Protein AF-A0A1C2HTV4-F1 (afdb_monomer)

Foldseek 3Di:
DDDDDDDDDDDDDDDDDDDDDDDDDDDDDDDDDPPDDDDPVVVVVVVVVVVVVVVVVLQPAPNWADQDAQQLQLLLLVLLVVLLVCLVVVVLVSNLVSLVSSLVSLVVCVVVLQFRFDDDPPDPDDAGKGFHDKDKDKDDPPDDDPQLVVLQVVLVVCSSNNVNLVSQVSCVVSVIKMKMKTKIFRSVLLSVLSVQLNVCSVVVNSVSNNVSSVVRVVRIDMDMDISVGRDGGDPDDPPPPPPDDDD

Nearest PDB structures (foldseek):
  6uxt-assembly1_A  TM=8.682E-01  e=3.461E-11  Shigella flexneri 2a str. 2457T
  3dza-assembly1_C  TM=8.297E-01  e=4.292E-11  Klebsiella pneumoniae subsp. pneumoniae MGH 78578
  6a09-assembly1_A  TM=8.562E-01  e=5.377E-10  Salmonella enterica subsp. enterica
  5krw-assembly1_A  TM=3.104E-01  e=1.066E+00  Salmonella enterica subsp. enterica serovar Typhimurium str. LT2

Secondary structure (DSSP, 8-state):
-------------------------------------S-STTHHHHHHHHHHHHHHTT--S--SSS----HHHHHHHHHHHHHHHHHHTT-HHHHHHHHHHHHHHHHHHTTTHHHH-B--SS----S-EEEEEEEEEEE------HHHHHHHHHHHHHHHTT-HHHHHHHHHHTT-EEEEEEEEEEHHHHHHHHHHHHHHHHTT-HHHHHHHHHHHHHT-EEEEEEGGGPPPP--------------

Mean predicted aligned error: 16.11 Å

Structure (mmCIF, N/CA/C/O backbone):
data_AF-A0A1C2HTV4-F1
#
_entry.id   AF-A0A1C2HTV4-F1
#
loop_
_atom_site.group_PDB
_atom_site.id
_atom_site.type_symbol
_atom_site.label_atom_id
_atom_site.label_alt_id
_atom_site.label_comp_id
_atom_site.label_asym_id
_atom_site.label_entity_id
_atom_site.label_seq_id
_atom_site.pdbx_PDB_ins_code
_atom_site.Cartn_x
_atom_site.Cartn_y
_atom_site.Cartn_z
_atom_site.occupancy
_atom_site.B_iso_or_equiv
_atom_site.auth_seq_id
_atom_site.auth_comp_id
_atom_site.auth_asym_id
_atom_site.auth_atom_id
_atom_site.pdbx_PDB_model_num
ATOM 1 N N . MET A 1 1 ? -67.499 -11.359 26.818 1.00 35.22 1 MET A N 1
ATOM 2 C CA . MET A 1 1 ? -67.318 -11.776 25.407 1.00 35.22 1 MET A CA 1
ATOM 3 C C . MET A 1 1 ? -66.718 -10.594 24.660 1.00 35.22 1 MET A C 1
ATOM 5 O O . MET A 1 1 ? -67.289 -9.527 24.788 1.00 35.22 1 MET A O 1
ATOM 9 N N . ASN A 1 2 ? -65.597 -10.605 23.945 1.00 36.88 2 ASN A N 1
ATOM 10 C CA . ASN A 1 2 ? -64.509 -11.551 23.700 1.00 36.88 2 ASN A CA 1
ATOM 11 C C . ASN A 1 2 ? -63.255 -10.693 23.431 1.00 36.88 2 ASN A C 1
ATOM 13 O O . ASN A 1 2 ? -63.351 -9.653 22.783 1.00 36.88 2 ASN A O 1
ATOM 17 N N . LYS A 1 3 ? -62.097 -11.126 23.940 1.00 41.88 3 LYS A N 1
ATOM 18 C CA . LYS A 1 3 ? -60.775 -10.585 23.594 1.00 41.88 3 LYS A CA 1
ATOM 19 C C . LYS A 1 3 ? -60.349 -11.140 22.233 1.00 41.88 3 LYS A C 1
ATOM 21 O O . LYS A 1 3 ? -60.546 -12.329 22.004 1.00 41.88 3 LYS A O 1
ATOM 26 N N . THR A 1 4 ? -59.663 -10.340 21.417 1.00 45.41 4 THR A N 1
ATOM 27 C CA . THR A 1 4 ? -58.805 -10.885 20.351 1.00 45.41 4 THR A CA 1
ATOM 28 C C . THR A 1 4 ? -57.616 -9.969 20.086 1.00 45.41 4 THR A C 1
ATOM 30 O O . THR A 1 4 ? -57.730 -8.928 19.445 1.00 45.41 4 THR A O 1
ATOM 33 N N . THR A 1 5 ? -56.479 -10.392 20.629 1.00 38.38 5 THR A N 1
ATOM 34 C CA . THR A 1 5 ? -55.117 -9.935 20.354 1.00 38.38 5 THR A CA 1
ATOM 35 C C . THR A 1 5 ? -54.696 -10.437 18.970 1.00 38.38 5 THR A C 1
ATOM 37 O O . THR A 1 5 ? -54.936 -11.603 18.658 1.00 38.38 5 THR A O 1
ATOM 40 N N . LYS A 1 6 ? -54.054 -9.601 18.146 1.00 44.59 6 LYS A N 1
ATOM 41 C CA . LYS A 1 6 ? -53.362 -10.052 16.929 1.00 44.59 6 LYS A CA 1
ATOM 42 C C . LYS A 1 6 ? -51.855 -10.019 17.174 1.00 44.59 6 LYS A C 1
ATOM 44 O O . LYS A 1 6 ? -51.294 -8.956 17.409 1.00 44.59 6 LYS A O 1
ATOM 49 N N . PHE A 1 7 ? -51.246 -11.201 17.150 1.00 35.28 7 PHE A N 1
ATOM 50 C CA . PHE A 1 7 ? -49.806 -11.412 17.056 1.00 35.28 7 PHE A CA 1
ATOM 51 C C . PHE A 1 7 ? -49.417 -11.393 15.575 1.00 35.28 7 PHE A C 1
ATOM 53 O O . PHE A 1 7 ? -50.058 -12.079 14.778 1.00 35.28 7 PHE A O 1
ATOM 60 N N . THR A 1 8 ? -48.370 -10.650 15.219 1.00 43.12 8 THR A N 1
ATOM 61 C CA . THR A 1 8 ? -47.722 -10.764 13.907 1.00 43.12 8 THR A CA 1
ATOM 62 C C . THR A 1 8 ? -46.300 -11.258 14.128 1.00 43.12 8 THR A C 1
ATOM 64 O O . THR A 1 8 ? -45.468 -10.570 14.712 1.00 43.12 8 THR A O 1
ATOM 67 N N . THR A 1 9 ? -46.074 -12.492 13.694 1.00 37.38 9 THR A N 1
ATOM 68 C CA . THR A 1 9 ? -44.809 -13.223 13.685 1.00 37.38 9 THR A CA 1
ATOM 69 C C . THR A 1 9 ? -43.870 -12.647 12.624 1.00 37.38 9 THR A C 1
ATOM 71 O O . THR A 1 9 ? -44.252 -12.552 11.460 1.00 37.38 9 THR A O 1
ATOM 74 N N . ILE A 1 10 ? -42.638 -12.306 13.011 1.00 38.66 10 ILE A N 1
ATOM 75 C CA . ILE A 1 10 ? -41.520 -12.046 12.094 1.00 38.66 10 ILE A CA 1
ATOM 76 C C . ILE A 1 10 ? -40.772 -13.371 11.929 1.00 38.66 10 ILE A C 1
ATOM 78 O O . ILE A 1 10 ? -40.236 -13.905 12.898 1.00 38.66 10 ILE A O 1
ATOM 82 N N . ALA A 1 11 ? -40.777 -13.927 10.718 1.00 38.72 11 ALA A N 1
ATOM 83 C CA . ALA A 1 11 ? -39.973 -15.090 10.368 1.00 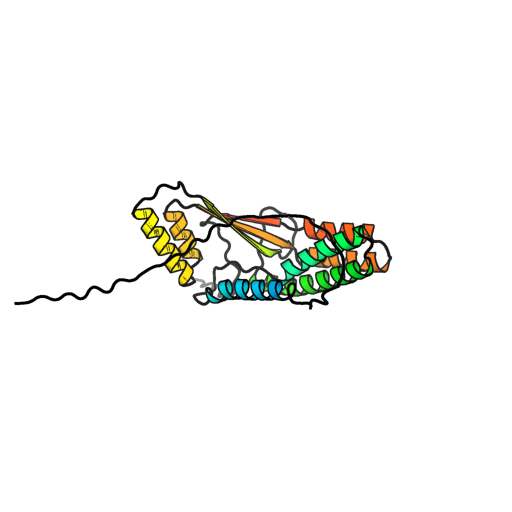38.72 11 ALA A CA 1
ATOM 84 C C . ALA A 1 11 ? -38.597 -14.617 9.879 1.00 38.72 11 ALA A C 1
ATOM 86 O O . ALA A 1 11 ? -38.489 -14.003 8.820 1.00 38.72 11 ALA A O 1
ATOM 87 N N . ALA A 1 12 ? -37.561 -14.903 10.665 1.00 33.62 12 ALA A N 1
ATOM 88 C CA . ALA A 1 12 ? -36.172 -14.858 10.234 1.00 33.62 12 ALA A CA 1
ATOM 89 C C . ALA A 1 12 ? -35.799 -16.243 9.688 1.00 33.62 12 ALA A C 1
ATOM 91 O O . ALA A 1 12 ? -35.811 -17.227 10.425 1.00 33.62 12 ALA A O 1
ATOM 92 N N . THR A 1 13 ? -35.473 -16.330 8.402 1.00 41.38 13 THR A N 1
ATOM 93 C CA . THR A 1 13 ? -34.845 -17.514 7.802 1.00 41.38 13 THR A CA 1
ATOM 94 C C . THR A 1 13 ? -33.418 -17.160 7.427 1.00 41.38 13 THR A C 1
ATOM 96 O O . THR A 1 13 ? -33.177 -16.542 6.394 1.00 41.38 13 THR A O 1
ATOM 99 N N . GLY A 1 14 ? -32.480 -17.549 8.290 1.00 33.09 14 GLY A N 1
ATOM 100 C CA . GLY A 1 14 ? -31.080 -17.717 7.924 1.00 33.09 14 GLY A CA 1
ATOM 101 C C . GLY A 1 14 ? -30.905 -19.050 7.199 1.00 33.09 14 GLY A C 1
ATOM 102 O O . GLY A 1 14 ? -31.390 -20.078 7.671 1.00 33.09 14 GLY A O 1
ATOM 103 N N . ALA A 1 15 ? -30.225 -19.033 6.056 1.00 37.81 15 ALA A N 1
ATOM 104 C CA . ALA A 1 15 ? -29.778 -20.234 5.362 1.00 37.81 15 ALA A CA 1
ATOM 105 C C . ALA A 1 15 ? -28.246 -20.237 5.334 1.00 37.81 15 ALA A C 1
ATOM 107 O O . ALA A 1 15 ? -27.613 -19.521 4.566 1.00 37.81 15 ALA A O 1
ATOM 108 N N . LEU A 1 16 ? -27.680 -21.048 6.224 1.00 31.72 16 LEU A N 1
ATOM 109 C CA . LEU A 1 16 ? -26.291 -21.480 6.244 1.00 31.72 16 LEU A CA 1
ATOM 110 C C . LEU A 1 16 ? -26.160 -22.606 5.201 1.00 31.72 16 LEU A C 1
ATOM 112 O O . LEU A 1 16 ? -26.814 -23.638 5.355 1.00 31.72 16 LEU A O 1
ATOM 116 N N . LEU A 1 17 ? -25.359 -22.438 4.145 1.00 41.50 17 LEU A N 1
ATOM 117 C CA . LEU A 1 17 ? -25.029 -23.539 3.232 1.00 41.50 17 LEU A CA 1
ATOM 118 C C . LEU A 1 17 ? -23.546 -23.884 3.344 1.00 41.50 17 LEU A C 1
ATOM 120 O O . LEU A 1 17 ? -22.668 -23.097 3.001 1.00 41.50 17 LEU A O 1
ATOM 124 N N . LEU A 1 18 ? -23.320 -25.088 3.874 1.00 36.53 18 LEU A N 1
ATOM 125 C CA . LEU A 1 18 ? -22.038 -25.760 3.993 1.00 36.53 18 LEU A CA 1
ATOM 126 C C . LEU A 1 18 ? -21.443 -26.066 2.614 1.00 36.53 18 LEU A C 1
ATOM 128 O O . LEU A 1 18 ? -22.131 -26.514 1.697 1.00 36.53 18 LEU A O 1
ATOM 132 N N . SER A 1 19 ? -20.129 -25.897 2.528 1.00 36.66 19 SER A N 1
ATOM 133 C CA . SER A 1 19 ? -19.266 -26.355 1.452 1.00 36.66 19 SER A CA 1
ATOM 134 C C . SER A 1 19 ? -19.104 -27.881 1.473 1.00 36.66 19 SER A C 1
ATOM 136 O O . SER A 1 19 ? -18.765 -28.477 2.494 1.00 36.66 19 SER A O 1
ATOM 138 N N . THR A 1 20 ? -19.261 -28.522 0.314 1.00 40.88 20 THR A N 1
ATOM 139 C CA . THR A 1 20 ? -18.692 -29.852 0.060 1.00 40.88 20 THR A CA 1
ATOM 140 C C . THR A 1 20 ? -17.822 -29.795 -1.182 1.00 40.88 20 THR A C 1
ATOM 142 O O . THR A 1 20 ? -18.302 -29.543 -2.285 1.00 40.88 20 THR A O 1
ATOM 145 N N . ALA A 1 21 ? -16.531 -30.025 -0.960 1.00 41.12 21 ALA A N 1
ATOM 146 C CA . ALA A 1 21 ? -15.507 -30.206 -1.970 1.00 41.12 21 ALA A CA 1
ATOM 147 C C . ALA A 1 21 ? -15.749 -31.481 -2.792 1.00 41.12 21 ALA A C 1
ATOM 149 O O . ALA A 1 21 ? -16.074 -32.528 -2.232 1.00 41.12 21 ALA A O 1
ATOM 150 N N . LEU A 1 22 ? -15.498 -31.413 -4.101 1.00 35.19 22 LEU A N 1
ATOM 151 C CA . LEU A 1 22 ? -15.191 -32.590 -4.908 1.00 35.19 22 LEU A CA 1
ATOM 152 C C . LEU A 1 22 ? -14.277 -32.200 -6.080 1.00 35.19 22 LEU A C 1
ATOM 154 O O . LEU A 1 22 ? -14.665 -31.430 -6.950 1.00 35.19 22 LEU A O 1
ATOM 158 N N . SER A 1 23 ? -13.083 -32.786 -6.104 1.00 32.44 23 SER A N 1
ATOM 159 C CA . SER A 1 23 ? -12.180 -32.880 -7.259 1.00 32.44 23 SER A CA 1
ATOM 160 C C . SER A 1 23 ? -11.551 -34.280 -7.238 1.00 32.44 23 SER A C 1
ATOM 162 O O . SER A 1 23 ? -11.451 -34.863 -6.157 1.00 32.44 23 SER A O 1
ATOM 164 N N . PRO A 1 24 ? -10.948 -34.775 -8.334 1.00 49.41 24 PRO A N 1
ATOM 165 C CA . PRO A 1 24 ? -11.412 -34.811 -9.722 1.00 49.41 24 PRO A CA 1
ATOM 166 C C . PRO A 1 24 ? -11.398 -36.267 -10.261 1.00 49.41 24 PRO A C 1
ATOM 168 O O . PRO A 1 24 ? -10.672 -37.119 -9.752 1.00 49.41 24 PRO A O 1
ATOM 171 N N . ALA A 1 25 ? -12.148 -36.570 -11.325 1.00 32.50 25 ALA A N 1
ATOM 172 C CA . ALA A 1 25 ? -12.005 -37.832 -12.060 1.00 32.50 25 ALA A CA 1
ATOM 173 C C . ALA A 1 25 ? -11.523 -37.554 -13.489 1.00 32.50 25 ALA A C 1
ATOM 175 O O . ALA A 1 25 ? -12.181 -36.865 -14.265 1.00 32.50 25 ALA A O 1
ATOM 176 N N . LEU A 1 26 ? -10.339 -38.085 -13.790 1.00 29.98 26 LEU A N 1
ATOM 177 C CA . LEU A 1 26 ? -9.627 -38.020 -15.059 1.00 29.98 26 LEU A CA 1
ATOM 178 C C . LEU A 1 26 ? -10.110 -39.169 -15.964 1.00 29.98 26 LEU A C 1
ATOM 180 O O . LEU A 1 26 ? -9.953 -40.333 -15.602 1.00 29.98 26 LEU A O 1
ATOM 184 N N . ALA A 1 27 ? -10.655 -38.863 -17.140 1.00 34.78 27 ALA A N 1
ATOM 185 C CA . ALA A 1 27 ? -10.793 -39.819 -18.239 1.00 34.78 27 ALA A CA 1
ATOM 186 C C . ALA A 1 27 ? -10.623 -39.079 -19.572 1.00 34.78 27 ALA A C 1
ATOM 188 O O . ALA A 1 27 ? -11.322 -38.107 -19.851 1.00 34.78 27 ALA A O 1
ATOM 189 N N . ALA A 1 28 ? -9.648 -39.526 -20.358 1.00 32.72 28 ALA A N 1
ATOM 190 C CA . ALA A 1 28 ? -9.368 -39.060 -21.707 1.00 32.72 28 ALA A CA 1
ATOM 191 C C . ALA A 1 28 ? -10.228 -39.826 -22.724 1.00 32.72 28 ALA A C 1
ATOM 193 O O . ALA A 1 28 ? -10.338 -41.039 -22.593 1.00 32.72 28 ALA A O 1
ATOM 194 N N . GLU A 1 29 ? -10.780 -39.133 -23.728 1.00 28.91 29 GLU A N 1
ATOM 195 C CA . GLU A 1 29 ? -10.804 -39.576 -25.134 1.00 28.91 29 GLU A CA 1
ATOM 196 C C . GLU A 1 29 ? -11.295 -38.430 -26.055 1.00 28.91 29 GLU A C 1
ATOM 198 O O . GLU A 1 29 ? -12.321 -37.803 -25.808 1.00 28.91 29 GLU A O 1
ATOM 203 N N . GLY A 1 30 ? -10.505 -38.173 -27.102 1.00 28.55 30 GLY A N 1
ATOM 204 C CA . GLY A 1 30 ? -10.776 -37.559 -28.413 1.00 28.55 30 GLY A CA 1
ATOM 205 C C . GLY A 1 30 ? -12.001 -36.674 -28.722 1.00 28.55 30 GLY A C 1
ATOM 206 O O . GLY A 1 30 ? -13.143 -37.110 -28.693 1.00 28.55 30 GLY A O 1
ATOM 207 N N . ALA A 1 31 ? -11.668 -35.526 -29.332 1.00 28.20 31 ALA A N 1
ATOM 208 C CA . ALA A 1 31 ? -12.390 -34.826 -30.409 1.00 28.20 31 ALA A CA 1
ATOM 209 C C . ALA A 1 31 ? -13.522 -33.842 -30.047 1.00 28.20 31 ALA A C 1
ATOM 211 O O . ALA A 1 31 ? -14.695 -34.190 -30.001 1.00 28.20 31 ALA A O 1
ATOM 212 N N . ALA A 1 32 ? -13.125 -32.567 -29.947 1.00 26.67 32 ALA A N 1
ATOM 213 C CA . ALA A 1 32 ? -13.735 -31.356 -30.528 1.00 26.67 32 ALA A CA 1
ATOM 214 C C . ALA A 1 32 ? -13.487 -30.187 -29.566 1.00 26.67 32 ALA A C 1
ATOM 216 O O . ALA A 1 32 ? -13.980 -30.198 -28.447 1.00 26.67 32 ALA A O 1
ATOM 217 N N . MET A 1 33 ? -12.709 -29.183 -29.984 1.00 28.39 33 MET A N 1
ATOM 218 C CA . MET A 1 33 ? -12.509 -27.966 -29.194 1.00 28.39 33 MET A CA 1
ATOM 219 C C . MET A 1 33 ? -13.823 -27.170 -29.119 1.00 28.39 33 MET A C 1
ATOM 221 O O . MET A 1 33 ? -14.270 -26.677 -30.161 1.00 28.39 33 MET A O 1
ATOM 225 N N . PRO A 1 34 ? -14.434 -26.966 -27.938 1.00 30.95 34 PRO A N 1
ATOM 226 C CA . PRO A 1 34 ? -15.417 -25.913 -27.788 1.00 30.95 34 PRO A CA 1
ATOM 227 C C . PRO A 1 34 ? -14.675 -24.572 -27.742 1.00 30.95 34 PRO A C 1
ATOM 229 O O . PRO A 1 34 ? -13.897 -24.294 -26.832 1.00 30.95 34 PRO A O 1
ATOM 232 N N . LYS A 1 35 ? -14.924 -23.720 -28.742 1.00 38.41 35 LYS A N 1
ATOM 233 C CA . LYS A 1 35 ? -14.709 -22.276 -28.619 1.00 38.41 35 LYS A CA 1
ATOM 234 C C . LYS A 1 35 ? -15.632 -21.785 -27.506 1.00 38.41 35 LYS A C 1
ATOM 236 O O . LYS A 1 35 ? -16.805 -21.548 -27.776 1.00 38.41 35 LYS A O 1
ATOM 241 N N . ASN A 1 36 ? -15.127 -21.664 -26.281 1.00 32.47 36 ASN A N 1
ATOM 242 C CA . ASN A 1 36 ? -15.859 -21.013 -25.204 1.00 32.47 36 ASN A CA 1
ATOM 243 C C . ASN A 1 36 ? -15.195 -19.673 -24.879 1.00 32.47 36 ASN A C 1
ATOM 245 O O . ASN A 1 36 ? -14.138 -19.592 -24.262 1.00 32.47 36 ASN A O 1
ATOM 249 N N . THR A 1 37 ? -15.814 -18.651 -25.457 1.00 29.83 37 THR A N 1
ATOM 250 C CA . THR A 1 37 ? -16.060 -17.321 -24.907 1.00 29.83 37 THR A CA 1
ATOM 251 C C . THR A 1 37 ? -15.449 -17.010 -23.541 1.00 29.83 37 THR A C 1
ATOM 253 O O . THR A 1 37 ? -15.837 -17.560 -22.515 1.00 29.83 37 THR A O 1
ATOM 256 N N . THR A 1 38 ? -14.568 -16.009 -23.561 1.00 34.06 38 THR A N 1
ATOM 257 C CA . THR A 1 38 ? -14.380 -14.976 -22.539 1.00 34.06 38 THR A CA 1
ATOM 258 C C . THR A 1 38 ? -15.689 -14.695 -21.787 1.00 34.06 38 THR A C 1
ATOM 260 O O . THR A 1 38 ? -16.533 -13.961 -22.288 1.00 34.06 38 THR A O 1
ATOM 263 N N . SER A 1 39 ? -15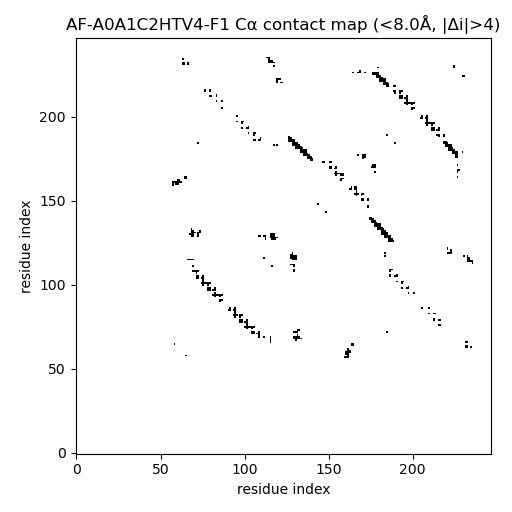.903 -15.313 -20.625 1.00 43.16 39 SER A N 1
ATOM 264 C CA . SER A 1 39 ? -17.049 -14.978 -19.760 1.00 43.16 39 SER A CA 1
ATOM 265 C C . SER A 1 39 ? -16.830 -15.257 -18.270 1.00 43.16 39 SER A C 1
ATOM 267 O O . SER A 1 39 ? -17.616 -14.773 -17.464 1.00 43.16 39 SER A O 1
ATOM 269 N N . GLU A 1 40 ? -15.777 -15.971 -17.865 1.00 33.16 40 GLU A N 1
ATOM 270 C CA . GLU A 1 40 ? -15.554 -16.283 -16.440 1.00 33.16 40 GLU A CA 1
ATOM 271 C C . GLU A 1 40 ? -14.578 -15.300 -15.770 1.00 33.16 40 GLU A C 1
ATOM 273 O O . GLU A 1 40 ? -14.780 -14.915 -14.623 1.00 33.16 40 GLU A O 1
ATOM 278 N N . ALA A 1 41 ? -13.608 -14.751 -16.512 1.00 32.44 41 ALA A N 1
ATOM 279 C CA . ALA A 1 41 ? -12.695 -13.726 -15.990 1.00 32.44 41 ALA A CA 1
ATOM 280 C C . ALA A 1 41 ? -13.347 -12.337 -15.822 1.00 32.44 41 ALA A C 1
ATOM 282 O O . ALA A 1 41 ? -12.786 -11.488 -15.143 1.00 32.44 41 ALA A O 1
ATOM 283 N N . GLN A 1 42 ? -14.523 -12.095 -16.419 1.00 35.22 42 GLN A N 1
ATOM 284 C CA . GLN A 1 42 ? -15.276 -10.837 -16.277 1.00 35.22 42 GLN A CA 1
ATOM 285 C C . GLN A 1 42 ? -16.339 -10.895 -15.169 1.00 35.22 42 GLN A C 1
ATOM 287 O O . GLN A 1 42 ? -16.701 -9.857 -14.622 1.00 35.22 42 GLN A O 1
ATOM 292 N N . GLN A 1 43 ? -16.792 -12.089 -14.772 1.00 34.69 43 GLN A N 1
ATOM 293 C CA . GLN A 1 43 ? -17.728 -12.245 -13.649 1.00 34.69 43 GLN A CA 1
ATOM 294 C C . GLN A 1 43 ? -17.041 -12.140 -12.282 1.00 34.69 43 GLN A C 1
ATOM 296 O O . GLN A 1 43 ? -17.698 -11.831 -11.293 1.00 34.69 43 GLN A O 1
ATOM 301 N N . GLN A 1 44 ? -15.719 -12.306 -12.229 1.00 33.75 44 GLN A N 1
ATOM 302 C CA . GLN A 1 44 ? -14.943 -12.138 -11.000 1.00 33.75 44 GLN A CA 1
ATOM 303 C C . GLN A 1 44 ? -14.515 -10.680 -10.740 1.00 33.75 44 GLN A C 1
ATOM 305 O O . GLN A 1 44 ? -14.093 -10.361 -9.636 1.00 33.75 44 GLN A O 1
ATOM 310 N N . ILE A 1 45 ? -14.662 -9.785 -11.725 1.00 37.62 45 ILE A N 1
ATOM 311 C CA . ILE A 1 45 ? -14.416 -8.339 -11.561 1.00 37.62 45 ILE A CA 1
ATOM 312 C C . ILE A 1 45 ? -15.699 -7.633 -11.091 1.00 37.62 45 ILE A C 1
ATOM 314 O O . ILE A 1 45 ? -15.651 -6.794 -10.202 1.00 37.62 45 ILE A O 1
ATOM 318 N N . ALA A 1 46 ? -16.862 -8.056 -11.601 1.00 31.16 46 ALA A N 1
ATOM 319 C CA . ALA A 1 46 ? -18.163 -7.499 -11.216 1.00 31.16 46 ALA A CA 1
ATOM 320 C C . ALA A 1 46 ? -18.612 -7.891 -9.792 1.00 31.16 46 ALA A C 1
ATOM 322 O O . ALA A 1 46 ? -19.314 -7.129 -9.135 1.00 31.16 46 ALA A O 1
ATOM 323 N N . ALA A 1 47 ? -18.191 -9.058 -9.288 1.00 30.83 47 ALA A N 1
ATOM 324 C CA . ALA A 1 47 ? -18.473 -9.463 -7.906 1.00 30.83 47 ALA A CA 1
ATOM 325 C C . ALA A 1 47 ? -17.656 -8.665 -6.871 1.00 30.83 47 ALA A C 1
ATOM 327 O O . ALA A 1 47 ? -18.066 -8.563 -5.717 1.00 30.83 47 ALA A O 1
ATOM 328 N N . THR A 1 48 ? -16.526 -8.084 -7.282 1.00 35.22 48 THR A N 1
ATOM 329 C CA . THR A 1 48 ? -15.714 -7.194 -6.440 1.00 35.22 48 THR A CA 1
ATOM 330 C C . THR A 1 48 ? -16.352 -5.806 -6.360 1.00 35.22 48 THR A C 1
ATOM 332 O O . THR A 1 48 ? -16.445 -5.250 -5.269 1.00 35.22 48 THR A O 1
ATOM 335 N N . ASP A 1 49 ? -16.915 -5.304 -7.466 1.00 31.66 49 ASP A N 1
ATOM 336 C CA . ASP A 1 49 ? -17.651 -4.030 -7.483 1.00 31.66 49 ASP A CA 1
ATOM 337 C C . ASP A 1 49 ? -18.894 -4.056 -6.574 1.00 31.66 49 ASP A C 1
ATOM 339 O O . ASP A 1 49 ? -19.146 -3.096 -5.848 1.00 31.66 49 ASP A O 1
ATOM 343 N N . GLU A 1 50 ? -19.651 -5.159 -6.532 1.00 31.06 50 GLU A N 1
ATOM 344 C CA . GLU A 1 50 ? -20.822 -5.248 -5.641 1.00 31.06 50 GLU A CA 1
ATOM 345 C C . GLU A 1 50 ? -20.454 -5.396 -4.158 1.00 31.06 50 GLU A C 1
ATOM 347 O O . GLU A 1 50 ? -21.194 -4.929 -3.291 1.00 31.06 50 GLU A O 1
ATOM 352 N N . GLN A 1 51 ? -19.295 -5.982 -3.845 1.00 32.03 51 GLN A N 1
ATOM 353 C CA . GLN A 1 51 ? -18.790 -6.023 -2.470 1.00 32.03 51 GLN A CA 1
ATOM 354 C C . GLN A 1 51 ? -18.324 -4.623 -2.036 1.00 32.03 51 GLN A C 1
ATOM 356 O O . GLN A 1 51 ? -18.701 -4.179 -0.954 1.00 32.03 51 GLN A O 1
ATOM 361 N N . HIS A 1 52 ? -17.625 -3.872 -2.897 1.00 36.53 52 HIS A N 1
ATOM 362 C CA . HIS A 1 52 ? -17.208 -2.490 -2.608 1.00 36.53 52 HIS A CA 1
ATOM 363 C C . HIS A 1 52 ? -18.414 -1.547 -2.408 1.00 36.53 52 HIS A C 1
ATOM 365 O O . HIS A 1 52 ? -18.429 -0.748 -1.470 1.00 36.53 52 HIS A O 1
ATOM 371 N N . GLN A 1 53 ? -19.486 -1.712 -3.194 1.00 28.95 53 GLN A N 1
ATOM 372 C CA . GLN A 1 53 ? -20.714 -0.908 -3.078 1.00 28.95 53 GLN A CA 1
ATOM 373 C C . GLN A 1 53 ? -21.438 -1.086 -1.730 1.00 28.95 53 GLN A C 1
ATOM 375 O O . GLN A 1 53 ? -22.061 -0.143 -1.233 1.00 28.95 53 GLN A O 1
ATOM 380 N N . THR A 1 54 ? -21.369 -2.273 -1.116 1.00 27.12 54 THR A N 1
ATOM 381 C CA . THR A 1 54 ? -22.070 -2.537 0.154 1.00 27.12 54 THR A CA 1
ATOM 382 C C . THR A 1 54 ? -21.405 -1.915 1.383 1.00 27.12 54 THR A C 1
ATOM 384 O O . THR A 1 54 ? -22.107 -1.617 2.351 1.00 27.12 54 THR A O 1
ATOM 387 N N . TYR A 1 55 ? -20.097 -1.640 1.345 1.00 39.59 55 TYR A N 1
ATOM 388 C CA . TYR A 1 55 ? -19.402 -0.961 2.447 1.00 39.59 55 TYR A CA 1
ATOM 389 C C . TYR A 1 55 ? -19.526 0.568 2.357 1.00 39.59 55 TYR A C 1
ATOM 391 O O . TYR A 1 55 ? -19.673 1.231 3.383 1.00 39.59 55 TYR A O 1
ATOM 399 N N . GLU A 1 56 ? -19.566 1.138 1.146 1.00 32.25 56 GLU A N 1
ATOM 400 C CA . GLU A 1 56 ? -19.749 2.586 0.953 1.00 32.25 56 GLU A CA 1
ATOM 401 C C . GLU A 1 56 ? -21.158 3.072 1.332 1.00 32.25 56 GLU A C 1
ATOM 403 O O . GLU A 1 56 ? -21.342 4.195 1.807 1.00 32.25 56 GLU A O 1
ATOM 408 N N . GLN A 1 57 ? -22.183 2.234 1.153 1.00 30.25 57 GLN A N 1
ATOM 409 C CA . GLN A 1 57 ? -23.575 2.634 1.393 1.00 30.25 57 GLN A CA 1
ATOM 410 C C . GLN A 1 57 ? -23.966 2.684 2.880 1.00 30.25 57 GLN A C 1
ATOM 412 O O . GLN A 1 57 ? -24.939 3.362 3.216 1.00 30.25 57 GLN A O 1
ATOM 417 N N . ALA A 1 58 ? -23.193 2.059 3.776 1.00 33.03 58 ALA A N 1
ATOM 418 C CA . ALA A 1 58 ? -23.373 2.176 5.227 1.00 33.03 58 ALA A CA 1
ATOM 419 C C . ALA A 1 58 ? -22.785 3.482 5.814 1.00 33.03 58 ALA A C 1
ATOM 421 O O . ALA A 1 58 ? -23.087 3.838 6.950 1.00 33.03 58 ALA A O 1
ATOM 422 N N . ALA A 1 59 ? -21.999 4.238 5.039 1.00 39.09 59 ALA A N 1
ATOM 423 C CA . ALA A 1 59 ? -21.288 5.442 5.483 1.00 39.09 59 ALA A CA 1
ATOM 424 C C . ALA A 1 59 ? -22.071 6.762 5.280 1.00 39.09 59 ALA A C 1
ATOM 426 O O . ALA A 1 59 ? -21.478 7.829 5.125 1.00 39.09 59 ALA A O 1
ATOM 427 N N . LYS A 1 60 ? -23.413 6.719 5.250 1.00 35.91 60 LYS A N 1
ATOM 428 C CA . LYS A 1 60 ? -24.286 7.908 5.095 1.00 35.91 60 LYS A CA 1
ATOM 429 C C . LYS A 1 60 ? -24.899 8.421 6.411 1.00 35.91 60 LYS A C 1
ATOM 431 O O . LYS A 1 60 ? -25.971 9.022 6.397 1.00 35.91 60 LYS A O 1
ATOM 436 N N . GLY A 1 61 ? -24.209 8.219 7.530 1.00 31.72 61 GLY A N 1
ATOM 437 C CA . GLY A 1 61 ? -24.423 8.916 8.805 1.00 31.72 61 GLY A CA 1
ATOM 438 C C . GLY A 1 61 ? -23.071 9.429 9.304 1.00 31.72 61 GLY A C 1
ATOM 439 O O . GLY A 1 61 ? -22.097 8.707 9.131 1.00 31.72 61 GLY A O 1
ATOM 440 N N . ASP A 1 62 ? -23.011 10.677 9.796 1.00 39.09 62 ASP A N 1
ATOM 441 C CA . ASP A 1 62 ? -21.809 11.440 10.214 1.00 39.09 62 ASP A CA 1
ATOM 442 C C . ASP A 1 62 ? -20.452 10.754 9.946 1.00 39.09 62 ASP A C 1
ATOM 444 O O . ASP A 1 62 ? -19.924 9.975 10.740 1.00 39.09 62 ASP A O 1
ATOM 448 N N . ALA A 1 63 ? -19.898 11.072 8.776 1.00 40.31 63 ALA A N 1
ATOM 449 C CA . ALA A 1 63 ? -18.752 10.441 8.129 1.00 40.31 63 ALA A CA 1
ATOM 450 C C . ALA A 1 63 ? -17.375 10.804 8.732 1.00 40.31 63 ALA A C 1
ATOM 452 O O . ALA A 1 63 ? -16.408 10.944 7.985 1.00 40.31 63 ALA A O 1
ATOM 453 N N . ASP A 1 64 ? -17.271 10.944 10.055 1.00 46.22 64 ASP A N 1
ATOM 454 C CA . ASP A 1 64 ? -16.075 11.505 10.713 1.00 46.22 64 ASP A CA 1
ATOM 455 C C . ASP A 1 64 ? -15.193 10.488 11.465 1.00 46.22 64 ASP A C 1
ATOM 457 O O . ASP A 1 64 ? -14.228 10.875 12.119 1.00 46.22 64 ASP A O 1
ATOM 461 N N . ALA A 1 65 ? -15.454 9.176 11.372 1.00 46.78 65 ALA A N 1
ATOM 462 C CA . ALA A 1 65 ? -14.616 8.191 12.079 1.00 46.78 65 ALA A CA 1
ATOM 463 C C . ALA A 1 65 ? -14.459 6.810 11.418 1.00 46.78 65 ALA A C 1
ATOM 465 O O . ALA A 1 65 ? -13.909 5.902 12.043 1.00 46.78 65 ALA A O 1
ATOM 466 N N . VAL A 1 66 ? -14.919 6.610 10.176 1.00 56.12 66 VAL A N 1
ATOM 467 C CA . VAL A 1 66 ? -14.531 5.404 9.425 1.00 56.12 66 VAL A CA 1
ATOM 468 C C . VAL A 1 66 ? -13.188 5.692 8.779 1.00 56.12 66 VAL A C 1
ATOM 470 O O . VAL A 1 66 ? -13.075 6.572 7.928 1.00 56.12 66 VAL A O 1
ATOM 473 N N . MET A 1 67 ? -12.164 4.972 9.227 1.00 69.19 67 MET A N 1
ATOM 474 C CA . MET A 1 67 ? -10.826 5.062 8.669 1.00 69.19 67 MET A CA 1
ATOM 475 C C . MET A 1 67 ? -10.898 4.691 7.180 1.00 69.19 67 MET A C 1
ATOM 477 O O . MET A 1 67 ? -11.217 3.558 6.835 1.00 69.19 67 MET A O 1
ATOM 481 N N . LYS A 1 68 ? -10.715 5.674 6.299 1.00 81.62 68 LYS A N 1
ATOM 482 C CA . LYS A 1 68 ? -10.648 5.476 4.851 1.00 81.62 68 LYS A CA 1
ATOM 483 C C . LYS A 1 68 ? -9.311 4.848 4.476 1.00 81.62 68 LYS A C 1
ATOM 485 O O . LYS A 1 68 ? -8.317 5.064 5.167 1.00 81.62 68 LYS A O 1
ATOM 490 N N . VAL A 1 69 ? -9.310 4.109 3.374 1.00 90.00 69 VAL A N 1
ATOM 491 C CA . VAL A 1 69 ? -8.108 3.607 2.703 1.00 90.00 69 VAL A CA 1
ATOM 492 C C . VAL A 1 69 ? -8.016 4.214 1.311 1.00 90.00 69 VAL A C 1
ATOM 494 O O . VAL A 1 69 ? -9.036 4.570 0.725 1.00 90.00 69 VAL A O 1
ATOM 497 N N . SER A 1 70 ? -6.796 4.337 0.801 1.00 94.88 70 SER A N 1
ATOM 498 C CA . SER A 1 70 ? -6.524 4.736 -0.576 1.00 94.88 70 SER A CA 1
ATOM 499 C C . SER A 1 70 ? -6.497 3.509 -1.481 1.00 94.88 70 SER A C 1
ATOM 501 O O . SER A 1 70 ? -5.596 2.664 -1.386 1.00 94.88 70 SER A O 1
ATOM 503 N N . ASP A 1 71 ? -7.471 3.436 -2.386 1.00 94.88 71 ASP A N 1
ATOM 504 C CA . ASP A 1 71 ? -7.526 2.411 -3.427 1.00 94.88 71 ASP A CA 1
ATOM 505 C C . ASP A 1 71 ? -6.354 2.579 -4.404 1.00 94.88 71 ASP A C 1
ATOM 507 O O . ASP A 1 71 ? -5.749 1.603 -4.847 1.00 94.88 71 ASP A O 1
ATOM 511 N N . GLU A 1 72 ? -5.966 3.819 -4.694 1.00 96.69 72 GLU A N 1
ATOM 512 C CA . GLU A 1 72 ? -4.833 4.172 -5.541 1.00 96.69 72 GLU A CA 1
ATOM 513 C C . GLU A 1 72 ? -3.511 3.641 -4.964 1.00 96.69 72 GLU A C 1
ATOM 515 O O . GLU A 1 72 ? -2.707 3.032 -5.683 1.00 96.69 72 GLU A O 1
ATOM 520 N N . ALA A 1 73 ? -3.286 3.800 -3.656 1.00 97.00 73 ALA A N 1
ATOM 521 C CA . ALA A 1 73 ? -2.112 3.251 -2.983 1.00 97.00 73 ALA A CA 1
ATOM 522 C C . ALA A 1 73 ? -2.105 1.713 -3.027 1.00 97.00 73 ALA A C 1
ATOM 524 O O . ALA A 1 73 ? -1.069 1.104 -3.328 1.00 97.00 73 ALA A O 1
ATOM 525 N N . ALA A 1 74 ? -3.260 1.079 -2.796 1.00 97.69 74 ALA A N 1
ATOM 526 C CA . ALA A 1 74 ? -3.401 -0.373 -2.868 1.00 97.69 74 ALA A CA 1
ATOM 527 C C . ALA A 1 74 ? -3.108 -0.892 -4.286 1.00 97.69 74 ALA A C 1
ATOM 529 O O . ALA A 1 74 ? -2.271 -1.785 -4.469 1.00 97.69 74 ALA A O 1
ATOM 530 N N . LEU A 1 75 ? -3.726 -0.293 -5.309 1.00 97.94 75 LEU A N 1
ATOM 531 C CA . LEU A 1 75 ? -3.511 -0.623 -6.720 1.00 97.94 75 LEU A CA 1
ATOM 532 C C . LEU A 1 75 ? -2.051 -0.431 -7.135 1.00 97.94 75 LEU A C 1
ATOM 534 O O . LEU A 1 75 ? -1.504 -1.269 -7.859 1.00 97.94 75 LEU A O 1
ATOM 538 N N . SER A 1 76 ? -1.395 0.627 -6.650 1.00 98.38 76 SER A N 1
ATOM 539 C CA . SER A 1 76 ? 0.032 0.836 -6.887 1.00 98.38 76 SER A CA 1
ATOM 540 C C . SER A 1 76 ? 0.871 -0.319 -6.337 1.00 98.38 76 SER A C 1
ATOM 542 O O . SER A 1 76 ? 1.669 -0.902 -7.072 1.00 98.38 76 SER A O 1
ATOM 544 N N . LEU A 1 77 ? 0.646 -0.732 -5.086 1.00 98.44 77 LEU A N 1
ATOM 545 C CA . LEU A 1 77 ? 1.375 -1.847 -4.475 1.00 98.44 77 LEU A CA 1
ATOM 546 C C . LEU A 1 77 ? 1.092 -3.198 -5.146 1.00 98.44 77 LEU A C 1
ATOM 548 O O . LEU A 1 77 ? 1.995 -4.033 -5.257 1.00 98.44 77 LEU A O 1
ATOM 552 N N . HIS A 1 78 ? -0.128 -3.421 -5.636 1.00 98.12 78 HIS A N 1
ATOM 553 C CA . HIS A 1 78 ? -0.435 -4.584 -6.470 1.00 98.12 78 HIS A CA 1
ATOM 554 C C . HIS A 1 78 ? 0.368 -4.570 -7.777 1.00 98.12 78 HIS A C 1
ATOM 556 O O . HIS A 1 78 ? 0.953 -5.591 -8.150 1.00 98.12 78 HIS A O 1
ATOM 562 N N . ALA A 1 79 ? 0.452 -3.418 -8.445 1.00 98.56 79 ALA A N 1
ATOM 563 C CA . ALA A 1 79 ? 1.242 -3.254 -9.660 1.00 98.56 79 ALA A CA 1
ATOM 564 C C . ALA A 1 79 ? 2.755 -3.396 -9.405 1.00 98.56 79 ALA A C 1
ATOM 566 O O . ALA A 1 79 ? 3.442 -4.005 -10.223 1.00 98.56 79 ALA A O 1
ATOM 567 N N . VAL A 1 80 ? 3.271 -2.929 -8.260 1.00 98.75 80 VAL A N 1
ATOM 568 C CA . VAL A 1 80 ? 4.664 -3.153 -7.825 1.00 98.75 80 VAL A CA 1
ATOM 569 C C . VAL A 1 80 ? 4.968 -4.645 -7.719 1.00 98.75 80 VAL A C 1
ATOM 571 O O . VAL A 1 80 ? 5.903 -5.128 -8.360 1.00 98.75 80 VAL A O 1
ATOM 574 N N . ARG A 1 81 ? 4.150 -5.395 -6.970 1.00 98.50 81 ARG A N 1
ATOM 575 C CA . ARG A 1 81 ? 4.323 -6.847 -6.805 1.00 98.50 81 ARG A CA 1
ATOM 576 C C . ARG A 1 81 ? 4.261 -7.575 -8.149 1.00 98.50 81 ARG A C 1
ATOM 578 O O . ARG A 1 81 ? 5.110 -8.420 -8.434 1.00 98.50 81 ARG A O 1
ATOM 585 N N . ALA A 1 82 ? 3.298 -7.213 -8.998 1.00 98.44 82 ALA A N 1
ATOM 586 C CA . ALA A 1 82 ? 3.160 -7.780 -10.337 1.00 98.44 82 ALA A CA 1
ATOM 587 C C . ALA A 1 82 ? 4.377 -7.471 -11.228 1.00 98.44 82 ALA A C 1
ATOM 589 O O . ALA A 1 82 ? 4.884 -8.367 -11.902 1.00 98.44 82 ALA A O 1
ATOM 590 N N . ALA A 1 83 ? 4.899 -6.242 -11.184 1.00 98.56 83 ALA A N 1
ATOM 591 C CA . ALA A 1 83 ? 6.087 -5.851 -11.936 1.00 98.56 83 ALA A CA 1
ATOM 592 C C . ALA A 1 83 ? 7.314 -6.670 -11.529 1.00 98.56 83 ALA A C 1
ATOM 594 O O . ALA A 1 83 ? 8.055 -7.130 -12.394 1.00 98.56 83 ALA A O 1
ATOM 595 N N . ARG A 1 84 ? 7.521 -6.892 -10.226 1.00 98.31 84 ARG A N 1
ATOM 596 C CA . ARG A 1 84 ? 8.641 -7.705 -9.731 1.00 98.31 84 ARG A CA 1
ATOM 597 C C . ARG A 1 84 ? 8.558 -9.143 -10.233 1.00 98.31 84 ARG A C 1
ATOM 599 O O . ARG A 1 84 ? 9.561 -9.670 -10.705 1.00 98.31 84 ARG A O 1
ATOM 606 N N . LEU A 1 85 ? 7.370 -9.750 -10.199 1.00 98.38 85 LEU A N 1
ATOM 607 C CA . LEU A 1 85 ? 7.140 -11.081 -10.775 1.00 98.38 85 LEU A CA 1
ATOM 608 C C . LEU A 1 85 ? 7.429 -11.098 -12.282 1.00 98.38 85 LEU A C 1
ATOM 610 O O . LEU A 1 85 ? 8.196 -11.935 -12.747 1.00 98.38 85 LEU A O 1
ATOM 614 N N . ALA A 1 86 ? 6.911 -10.122 -13.030 1.00 98.19 86 ALA A N 1
ATOM 615 C CA . ALA A 1 86 ? 7.153 -10.004 -14.465 1.00 98.19 86 ALA A CA 1
ATOM 616 C C . ALA A 1 86 ? 8.648 -9.838 -14.805 1.00 98.19 86 ALA A C 1
ATOM 618 O O . ALA A 1 86 ? 9.111 -10.413 -15.788 1.00 98.19 86 ALA A O 1
ATOM 619 N N . ILE A 1 87 ? 9.419 -9.106 -13.989 1.00 97.62 87 ILE A N 1
ATOM 620 C CA . ILE A 1 87 ? 10.881 -9.004 -14.136 1.00 97.62 87 ILE A CA 1
ATOM 621 C C . ILE A 1 87 ? 11.533 -10.382 -13.997 1.00 97.62 87 ILE A C 1
ATOM 623 O O . ILE A 1 87 ? 12.347 -10.754 -14.843 1.00 97.62 87 ILE A O 1
ATOM 627 N N . PHE A 1 88 ? 11.177 -11.143 -12.958 1.00 96.75 88 PHE A N 1
ATOM 628 C CA . PHE A 1 88 ? 11.734 -12.481 -12.738 1.00 96.75 88 PHE A CA 1
ATOM 629 C C . PHE A 1 88 ? 11.362 -13.469 -13.847 1.00 96.75 88 PHE A C 1
ATOM 631 O O . PHE A 1 88 ? 12.200 -14.278 -14.241 1.00 96.75 88 PHE A O 1
ATOM 638 N N . ASP A 1 89 ? 10.158 -13.352 -14.399 1.00 97.50 89 ASP A N 1
ATOM 639 C CA . ASP A 1 89 ? 9.687 -14.179 -15.513 1.00 97.50 89 ASP A CA 1
ATOM 640 C C . ASP A 1 89 ? 10.249 -13.739 -16.881 1.00 97.50 89 ASP A C 1
ATOM 642 O O . ASP A 1 89 ? 9.927 -14.333 -17.911 1.00 97.50 89 ASP A O 1
ATOM 646 N N . GLY A 1 90 ? 11.069 -12.681 -16.928 1.00 96.56 90 GLY A N 1
ATOM 647 C CA . GLY A 1 90 ? 11.626 -12.132 -18.169 1.00 96.56 90 GLY A CA 1
ATOM 648 C C . GLY A 1 90 ? 10.613 -11.372 -19.036 1.00 96.56 90 GLY A C 1
ATOM 649 O O . GLY A 1 90 ? 10.897 -11.060 -20.193 1.00 96.56 90 GLY A O 1
ATOM 650 N N . GLN A 1 91 ? 9.439 -11.042 -18.497 1.00 97.75 91 GLN A N 1
ATOM 651 C CA . GLN A 1 91 ? 8.372 -10.298 -19.170 1.00 97.75 91 GLN A CA 1
ATOM 652 C C . GLN A 1 91 ? 8.610 -8.781 -19.068 1.00 97.75 91 GLN A C 1
ATOM 654 O O . GLN A 1 91 ? 7.845 -8.042 -18.447 1.00 97.75 91 GLN A O 1
ATOM 659 N N . THR A 1 92 ? 9.688 -8.303 -19.687 1.00 94.88 92 THR A N 1
ATOM 660 C CA . THR A 1 92 ? 10.185 -6.921 -19.548 1.00 94.88 92 THR A CA 1
ATOM 661 C C . THR A 1 92 ? 9.200 -5.840 -20.011 1.00 94.88 92 THR A C 1
ATOM 663 O O . THR A 1 92 ? 9.054 -4.817 -19.342 1.00 94.88 92 THR A O 1
ATOM 666 N N . ASP A 1 93 ? 8.466 -6.067 -21.106 1.00 96.25 93 ASP A N 1
ATOM 667 C CA . ASP A 1 93 ? 7.425 -5.138 -21.586 1.00 96.25 93 ASP A CA 1
ATOM 668 C C . ASP A 1 93 ? 6.257 -5.020 -20.591 1.00 96.25 93 ASP A C 1
ATOM 670 O O . ASP A 1 93 ? 5.803 -3.917 -20.273 1.00 96.25 93 ASP A O 1
ATOM 674 N N . ALA A 1 94 ? 5.804 -6.152 -20.040 1.00 97.56 94 ALA A N 1
ATOM 675 C CA . ALA A 1 94 ? 4.754 -6.172 -19.024 1.00 97.56 94 ALA A CA 1
ATOM 676 C C . ALA A 1 94 ? 5.222 -5.484 -17.733 1.00 97.56 94 ALA A C 1
ATOM 678 O O . ALA A 1 94 ? 4.507 -4.635 -17.200 1.00 97.56 94 ALA A O 1
ATOM 679 N N . ALA A 1 95 ? 6.446 -5.775 -17.285 1.00 98.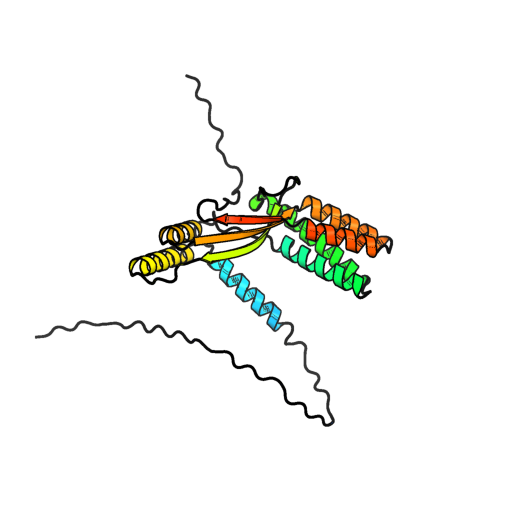19 95 ALA A N 1
ATOM 680 C CA . ALA A 1 95 ? 7.050 -5.137 -16.122 1.00 98.19 95 ALA A CA 1
ATOM 681 C C . ALA A 1 95 ? 7.118 -3.610 -16.274 1.00 98.19 95 ALA A C 1
ATOM 683 O O . ALA A 1 95 ? 6.683 -2.884 -15.382 1.00 98.19 95 ALA A O 1
ATOM 684 N N . GLY A 1 96 ? 7.590 -3.102 -17.418 1.00 97.69 96 GLY A N 1
ATOM 685 C CA . GLY A 1 96 ? 7.663 -1.660 -17.676 1.00 97.69 96 GLY A CA 1
ATOM 686 C C . GLY A 1 96 ? 6.297 -0.962 -17.611 1.00 97.69 96 GLY A C 1
ATOM 687 O O . GLY A 1 96 ? 6.173 0.123 -17.030 1.00 97.69 96 GLY A O 1
ATOM 688 N N . LYS A 1 97 ? 5.249 -1.603 -18.143 1.00 98.19 97 LYS A N 1
ATOM 689 C CA . LYS A 1 97 ? 3.864 -1.108 -18.055 1.00 98.19 97 LYS A CA 1
ATOM 690 C C . LYS A 1 97 ? 3.354 -1.095 -16.616 1.00 98.19 97 LYS A C 1
ATOM 692 O O . LYS A 1 97 ? 2.775 -0.098 -16.195 1.00 98.19 97 LYS A O 1
ATOM 697 N N . MET A 1 98 ? 3.604 -2.161 -15.857 1.00 98.56 98 MET A N 1
ATOM 698 C CA . MET A 1 98 ? 3.196 -2.264 -14.453 1.00 98.56 98 MET A CA 1
ATOM 699 C C . MET A 1 98 ? 3.908 -1.233 -13.569 1.00 98.56 98 MET A C 1
ATOM 701 O O . MET A 1 98 ? 3.260 -0.610 -12.738 1.00 98.56 98 MET A O 1
ATOM 705 N N . ILE A 1 99 ? 5.201 -0.970 -13.792 1.00 98.56 99 ILE A N 1
ATOM 706 C CA . ILE A 1 99 ? 5.949 0.083 -13.078 1.00 98.56 99 ILE A CA 1
ATOM 707 C C . ILE A 1 99 ? 5.365 1.464 -13.379 1.00 98.56 99 ILE A C 1
ATOM 709 O O . ILE A 1 99 ? 5.189 2.280 -12.477 1.00 98.56 99 ILE A O 1
ATOM 713 N N . THR A 1 100 ? 5.031 1.724 -14.644 1.00 98.19 100 THR A N 1
ATOM 714 C CA . THR A 1 100 ? 4.406 2.992 -15.045 1.00 98.19 100 THR A CA 1
ATOM 715 C C . THR A 1 100 ? 3.035 3.156 -14.391 1.00 98.19 100 THR A C 1
ATOM 717 O O . THR A 1 100 ? 2.746 4.215 -13.841 1.00 98.19 100 THR A O 1
ATOM 720 N N . ALA A 1 101 ? 2.217 2.099 -14.392 1.00 98.19 101 ALA A N 1
ATOM 721 C CA . ALA A 1 101 ? 0.922 2.093 -13.721 1.00 98.19 101 ALA A CA 1
ATOM 722 C C . ALA A 1 101 ? 1.070 2.327 -12.211 1.00 98.19 101 ALA A C 1
ATOM 724 O O . ALA A 1 101 ? 0.382 3.185 -11.666 1.00 98.19 101 ALA A O 1
ATOM 725 N N . ALA A 1 102 ? 2.006 1.638 -11.552 1.00 98.56 102 ALA A N 1
ATOM 726 C CA . ALA A 1 102 ? 2.291 1.827 -10.133 1.00 98.56 102 ALA A CA 1
ATOM 727 C C . ALA A 1 102 ? 2.656 3.282 -9.813 1.00 98.56 102 ALA A C 1
ATOM 729 O O . ALA A 1 102 ? 2.122 3.852 -8.862 1.00 98.56 102 ALA A O 1
ATOM 730 N N . LEU A 1 103 ? 3.516 3.904 -10.627 1.00 98.44 103 LEU A N 1
ATOM 731 C CA . LEU A 1 103 ? 3.894 5.308 -10.465 1.00 98.44 103 LEU A CA 1
ATOM 732 C C . LEU A 1 103 ? 2.689 6.243 -10.600 1.00 98.44 103 LEU A C 1
ATOM 734 O O . LEU A 1 103 ? 2.497 7.101 -9.745 1.00 98.44 103 LEU A O 1
ATOM 738 N N . THR A 1 104 ? 1.867 6.066 -11.636 1.00 98.19 104 THR A N 1
ATOM 739 C CA . THR A 1 104 ? 0.661 6.884 -11.833 1.00 98.19 104 THR A CA 1
ATOM 740 C C . THR A 1 104 ? -0.311 6.751 -10.663 1.00 98.19 104 THR A C 1
ATOM 742 O O . THR A 1 104 ? -0.804 7.762 -10.173 1.00 98.19 104 THR A O 1
ATOM 745 N N . GLN A 1 105 ? -0.549 5.528 -10.184 1.00 98.12 105 GLN A N 1
ATOM 746 C CA . GLN A 1 105 ? -1.449 5.292 -9.056 1.00 98.12 105 GLN A CA 1
ATOM 747 C C . GLN A 1 105 ? -0.892 5.879 -7.753 1.00 98.12 105 GLN A C 1
ATOM 749 O O . GLN A 1 105 ? -1.608 6.565 -7.036 1.00 98.12 105 GLN A O 1
ATOM 754 N N . MET A 1 106 ? 0.409 5.736 -7.478 1.00 97.88 106 MET A N 1
ATOM 755 C CA . MET A 1 106 ? 0.997 6.326 -6.267 1.00 97.88 106 MET A CA 1
ATOM 756 C C . MET A 1 106 ? 0.983 7.862 -6.299 1.00 97.88 106 MET A C 1
ATOM 758 O O . MET A 1 106 ? 0.800 8.510 -5.273 1.00 97.88 106 MET A O 1
ATOM 762 N N . GLN A 1 107 ? 1.140 8.465 -7.481 1.00 96.69 107 GLN A N 1
ATOM 763 C CA . GLN A 1 107 ? 0.988 9.912 -7.650 1.00 96.69 107 GLN A CA 1
ATOM 764 C C . GLN A 1 107 ? -0.448 10.379 -7.389 1.00 96.69 107 GLN A C 1
ATOM 766 O O . G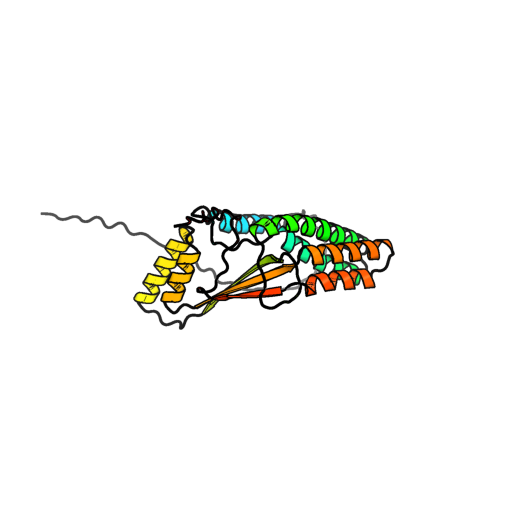LN A 1 107 ? -0.637 11.457 -6.832 1.00 96.69 107 GLN A O 1
ATOM 771 N N . ALA A 1 108 ? -1.453 9.583 -7.764 1.00 94.81 108 ALA A N 1
ATOM 772 C CA . ALA A 1 108 ? -2.844 9.867 -7.425 1.00 94.81 108 ALA A CA 1
ATOM 773 C C . ALA A 1 108 ? -3.084 9.747 -5.906 1.00 94.81 108 ALA A C 1
ATOM 775 O O . ALA A 1 108 ? -3.651 10.665 -5.306 1.00 94.81 108 ALA A O 1
ATOM 776 N N . ALA A 1 109 ? -2.525 8.709 -5.275 1.00 94.75 109 ALA A N 1
ATOM 777 C CA . ALA A 1 109 ? -2.598 8.481 -3.830 1.00 94.75 109 ALA A CA 1
ATOM 778 C C . ALA A 1 109 ? -1.964 9.603 -2.986 1.00 94.75 109 ALA A C 1
ATOM 780 O O . ALA A 1 109 ? -2.351 9.822 -1.841 1.00 94.75 109 ALA A O 1
ATOM 781 N N . GLN A 1 110 ? -1.019 10.374 -3.540 1.00 92.31 110 GLN A N 1
ATOM 782 C CA . GLN A 1 110 ? -0.470 11.553 -2.858 1.00 92.31 110 GLN A CA 1
ATOM 783 C C . GLN A 1 110 ? -1.566 12.573 -2.506 1.00 92.31 110 GLN A C 1
ATOM 785 O O . GLN A 1 110 ? -1.466 13.286 -1.511 1.00 92.31 110 GLN A O 1
ATOM 790 N N . SER A 1 111 ? -2.640 12.652 -3.297 1.00 90.12 111 SER A N 1
ATOM 791 C CA . SER A 1 111 ? -3.749 13.557 -2.989 1.00 90.12 111 SER A CA 1
ATOM 792 C C . SER A 1 111 ? -4.603 13.090 -1.803 1.00 90.12 111 SER A C 1
ATOM 794 O O . SER A 1 111 ? -5.154 13.943 -1.098 1.00 90.12 111 SER A O 1
ATOM 796 N N . ASP A 1 112 ? -4.628 11.784 -1.520 1.00 88.06 112 ASP A N 1
ATOM 797 C CA . ASP A 1 112 ? -5.382 11.192 -0.409 1.00 88.06 112 ASP A CA 1
ATOM 798 C C . ASP A 1 112 ? -4.784 11.554 0.946 1.00 88.06 112 ASP A C 1
ATOM 800 O O . ASP A 1 112 ? -5.520 11.724 1.923 1.00 88.06 112 ASP A O 1
ATOM 804 N N . ALA A 1 113 ? -3.469 11.789 0.997 1.00 84.75 113 ALA A N 1
ATOM 805 C CA . ALA A 1 113 ? -2.765 12.241 2.193 1.00 84.75 113 ALA A CA 1
ATOM 806 C C . ALA A 1 113 ? -3.409 13.483 2.835 1.00 84.75 113 ALA A C 1
ATOM 808 O O . ALA A 1 113 ? -3.449 13.604 4.056 1.00 84.75 113 ALA A O 1
ATOM 809 N N . LYS A 1 114 ? -4.041 14.361 2.048 1.00 85.62 114 LYS A N 1
ATOM 810 C CA . LYS A 1 114 ? -4.741 15.548 2.572 1.00 85.62 114 LYS A CA 1
ATOM 811 C C . LYS A 1 114 ? -5.855 15.226 3.569 1.00 85.62 114 LYS A C 1
ATOM 813 O O . LYS A 1 114 ? -6.176 16.070 4.399 1.00 85.62 114 LYS A O 1
ATOM 818 N N . THR A 1 115 ? -6.471 14.051 3.449 1.00 84.12 115 THR A N 1
ATOM 819 C CA . THR A 1 115 ? -7.618 13.637 4.278 1.00 84.12 115 THR A CA 1
ATOM 820 C C . THR A 1 115 ? -7.368 12.346 5.050 1.00 84.12 115 THR A C 1
ATOM 822 O O . THR A 1 115 ? -8.063 12.073 6.024 1.00 84.12 115 THR A O 1
ATOM 825 N N . MET A 1 116 ? -6.379 11.555 4.630 1.00 87.62 116 MET A N 1
ATOM 826 C CA . MET A 1 116 ? -6.109 10.221 5.164 1.00 87.62 116 MET A CA 1
ATOM 827 C C . MET A 1 116 ? -4.725 10.094 5.803 1.00 87.62 116 MET A C 1
ATOM 829 O O . MET A 1 116 ? -4.370 8.998 6.224 1.00 87.62 116 MET A O 1
ATOM 833 N N . ASN A 1 117 ? -3.931 11.171 5.871 1.00 89.88 117 ASN A N 1
ATOM 834 C CA . ASN A 1 117 ? -2.598 11.094 6.460 1.00 89.88 117 ASN A CA 1
ATOM 835 C C . ASN A 1 117 ? -2.658 10.646 7.924 1.00 89.88 117 ASN A C 1
ATOM 837 O O . ASN A 1 117 ? -3.393 11.211 8.739 1.00 89.88 117 ASN A O 1
ATOM 841 N N . LEU A 1 118 ? -1.830 9.661 8.248 1.00 87.94 118 LEU A N 1
ATOM 842 C CA . LEU A 1 118 ? -1.643 9.130 9.589 1.00 87.94 118 LEU A CA 1
ATOM 843 C C . LEU A 1 118 ? -0.174 9.219 9.947 1.00 87.94 118 LEU A C 1
ATOM 845 O O . LEU A 1 118 ? 0.677 8.899 9.133 1.00 87.94 118 LEU A O 1
ATOM 849 N N . GLU A 1 119 ? 0.142 9.619 11.170 1.00 87.25 119 GLU A N 1
ATOM 850 C CA . GLU A 1 119 ? 1.529 9.643 11.623 1.00 87.25 119 GLU A CA 1
ATOM 851 C C . GLU A 1 119 ? 1.854 8.326 12.347 1.00 87.25 119 GLU A C 1
ATOM 853 O O . GLU A 1 119 ? 1.384 8.119 13.474 1.00 87.25 119 GLU A O 1
ATOM 858 N N . PRO A 1 120 ? 2.605 7.402 11.719 1.00 87.94 120 PRO A N 1
ATOM 859 C CA . PRO A 1 120 ? 3.050 6.189 12.390 1.00 87.94 120 PRO A CA 1
ATOM 860 C C . PRO A 1 120 ? 4.009 6.508 13.541 1.00 87.94 120 PRO A C 1
ATOM 862 O O . PRO A 1 120 ? 4.923 7.322 13.423 1.00 87.94 120 PRO A O 1
ATOM 865 N N . LYS A 1 121 ? 3.822 5.822 14.667 1.00 86.25 121 LYS A N 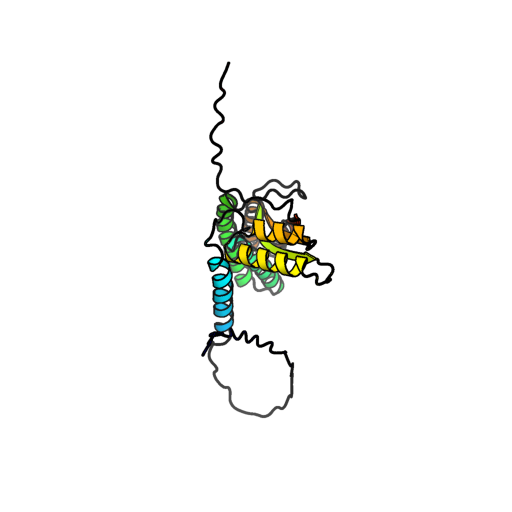1
ATOM 866 C CA . LYS A 1 121 ? 4.630 5.935 15.888 1.00 86.25 121 LYS A CA 1
ATOM 867 C C . LYS A 1 121 ? 5.850 5.018 15.865 1.00 86.25 121 LYS A C 1
ATOM 869 O O . LYS A 1 121 ? 6.781 5.218 16.643 1.00 86.25 121 LYS A O 1
ATOM 874 N N . ASN A 1 122 ? 5.839 3.989 15.024 1.00 83.75 122 ASN A N 1
ATOM 875 C CA . ASN A 1 122 ? 6.878 2.959 14.963 1.00 83.75 122 ASN A CA 1
ATOM 876 C C . ASN A 1 122 ? 7.932 3.183 13.860 1.00 83.75 122 ASN A C 1
ATOM 878 O O . ASN A 1 122 ? 8.728 2.284 13.585 1.00 83.75 122 ASN A O 1
ATOM 882 N N . THR A 1 123 ? 7.977 4.369 13.254 1.00 86.50 123 THR A N 1
ATOM 883 C CA . THR A 1 123 ? 8.988 4.750 12.259 1.00 86.50 123 THR A CA 1
ATOM 884 C C . THR A 1 123 ? 9.506 6.159 12.522 1.00 86.50 123 THR A C 1
ATOM 886 O O . THR A 1 123 ? 8.801 7.019 13.040 1.00 86.50 123 THR A O 1
ATOM 889 N N . THR A 1 124 ? 10.763 6.403 12.159 1.00 83.69 124 THR A N 1
ATOM 890 C CA . THR A 1 124 ? 11.373 7.742 12.170 1.00 83.69 124 THR A CA 1
ATOM 891 C C . THR A 1 124 ? 11.467 8.340 10.772 1.00 83.69 124 THR A C 1
ATOM 893 O O . THR A 1 124 ? 12.063 9.402 10.595 1.00 83.69 124 THR A O 1
ATOM 896 N N . GLN A 1 125 ? 10.973 7.630 9.757 1.00 84.69 125 GLN A N 1
ATOM 897 C CA . GLN A 1 125 ? 11.041 8.089 8.384 1.00 84.69 125 GLN A CA 1
ATOM 898 C C . GLN A 1 125 ? 9.991 9.186 8.156 1.00 84.69 125 GLN A C 1
ATOM 900 O O . GLN A 1 125 ? 8.799 8.919 8.314 1.00 84.69 125 GLN A O 1
ATOM 905 N N . PRO A 1 126 ? 10.409 10.413 7.796 1.00 82.44 126 PRO A N 1
ATOM 906 C CA . PRO A 1 126 ? 9.474 11.499 7.551 1.00 82.44 126 PRO A CA 1
ATOM 907 C C . PRO A 1 126 ? 8.690 11.245 6.263 1.00 82.44 126 PRO A C 1
ATOM 909 O O . PRO A 1 126 ? 9.223 10.688 5.301 1.00 82.44 126 PRO A O 1
ATOM 912 N N . GLY A 1 127 ? 7.444 11.701 6.235 1.00 86.19 127 GLY A N 1
ATOM 913 C CA . GLY A 1 127 ? 6.589 11.633 5.058 1.00 86.19 127 GLY A CA 1
ATOM 914 C C . GLY A 1 127 ? 5.117 11.649 5.432 1.00 86.19 127 GLY A C 1
ATOM 915 O O . GLY A 1 127 ? 4.761 11.461 6.595 1.00 86.19 127 GLY A O 1
ATOM 916 N N . GLU A 1 128 ? 4.275 11.875 4.432 1.00 91.56 128 GLU A N 1
ATOM 917 C CA . GLU A 1 128 ? 2.840 11.655 4.554 1.00 91.56 128 GLU A CA 1
ATOM 918 C C . GLU A 1 128 ? 2.552 10.171 4.315 1.00 91.56 128 GLU A C 1
ATOM 920 O O . GLU A 1 128 ? 2.923 9.616 3.275 1.00 91.56 128 GLU A O 1
ATOM 925 N N . TYR A 1 129 ? 1.917 9.524 5.289 1.00 94.06 129 TYR A N 1
ATOM 926 C CA . TYR A 1 129 ? 1.579 8.112 5.208 1.00 94.06 129 TYR A CA 1
ATOM 927 C C . TYR A 1 129 ? 0.095 7.943 4.966 1.00 94.06 129 TYR A C 1
ATOM 929 O O . TYR A 1 129 ? -0.740 8.416 5.738 1.00 94.06 129 TYR A O 1
ATOM 937 N N . VAL A 1 130 ? -0.221 7.206 3.912 1.00 94.19 130 VAL A N 1
ATOM 938 C CA . VAL A 1 130 ? -1.598 6.926 3.530 1.00 94.19 130 VAL A CA 1
ATOM 939 C C . VAL A 1 130 ? -1.921 5.468 3.860 1.00 94.19 130 VAL A C 1
ATOM 941 O O . VAL A 1 130 ? -1.145 4.580 3.490 1.00 94.19 130 VAL A O 1
ATOM 944 N N . PRO A 1 131 ? -3.035 5.191 4.561 1.00 94.12 131 PRO A N 1
ATOM 945 C CA . PRO A 1 131 ? -3.518 3.834 4.758 1.00 94.12 131 PRO A CA 1
ATOM 946 C C . PRO A 1 131 ? -4.016 3.259 3.433 1.00 94.12 131 PRO A C 1
ATOM 948 O O . PRO A 1 131 ? -4.785 3.902 2.725 1.00 94.12 131 PRO A O 1
ATOM 951 N N . PHE A 1 132 ? -3.607 2.038 3.106 1.00 94.88 132 PHE A N 1
ATOM 952 C CA . PHE A 1 132 ? -4.078 1.329 1.906 1.00 94.88 132 PHE A CA 1
ATOM 953 C C . PHE A 1 132 ? -4.736 -0.017 2.224 1.00 94.88 132 PHE A C 1
ATOM 955 O O . PHE A 1 132 ? -5.340 -0.629 1.351 1.00 94.88 132 PHE A O 1
ATOM 962 N N . ASP A 1 133 ? -4.606 -0.491 3.463 1.00 93.38 133 ASP A N 1
ATOM 963 C CA . ASP A 1 133 ? -5.244 -1.711 3.941 1.00 93.38 133 ASP A CA 1
ATOM 964 C C . ASP A 1 133 ? -5.611 -1.555 5.418 1.00 93.38 133 ASP A C 1
ATOM 966 O O . ASP A 1 133 ? -4.879 -0.920 6.189 1.00 93.38 133 ASP A O 1
ATOM 970 N N . LEU A 1 134 ? -6.744 -2.140 5.798 1.00 88.75 134 LEU A N 1
ATOM 971 C CA . LEU A 1 134 ? -7.280 -2.140 7.153 1.00 88.75 134 LEU A CA 1
ATOM 972 C C . LEU A 1 134 ? -7.762 -3.536 7.522 1.00 88.75 134 LEU A C 1
ATOM 974 O O . LEU A 1 134 ? -8.491 -4.189 6.780 1.00 88.75 134 LEU A O 1
ATOM 978 N N . SER A 1 135 ? -7.432 -3.961 8.734 1.00 85.19 135 SER A N 1
ATOM 979 C CA . SER A 1 135 ? -7.945 -5.197 9.315 1.00 85.19 135 SER A CA 1
ATOM 980 C C . SER A 1 135 ? -8.382 -4.962 10.753 1.00 85.19 135 SER A C 1
ATOM 982 O O . SER A 1 135 ? -7.777 -4.179 11.480 1.00 85.19 135 SER A O 1
ATOM 984 N N . MET A 1 136 ? -9.454 -5.632 11.172 1.00 82.38 136 MET A N 1
ATOM 985 C CA . MET A 1 136 ? -9.950 -5.567 12.543 1.00 82.38 136 MET A CA 1
ATOM 986 C C . MET A 1 136 ? -9.927 -6.959 13.164 1.00 82.38 136 MET A C 1
ATOM 988 O O . MET A 1 136 ? -10.477 -7.910 12.610 1.00 82.38 136 MET A O 1
ATOM 992 N N . MET A 1 137 ? -9.309 -7.063 14.334 1.00 81.44 137 MET A N 1
ATOM 993 C CA . MET A 1 137 ? -9.307 -8.255 15.170 1.00 81.44 137 MET A CA 1
ATOM 994 C C . MET A 1 137 ? -10.243 -8.037 16.355 1.00 81.44 137 MET A C 1
ATOM 996 O O . MET A 1 137 ? -10.141 -7.024 17.045 1.00 81.44 137 MET A O 1
ATOM 1000 N N . VAL A 1 138 ? -11.138 -8.993 16.603 1.00 81.19 138 VAL A N 1
ATOM 1001 C CA . VAL A 1 138 ? -12.058 -8.977 17.745 1.00 81.19 138 VAL A CA 1
ATOM 1002 C C . VAL A 1 138 ? -11.725 -10.151 18.658 1.00 81.19 138 VAL A C 1
ATOM 1004 O O . VAL A 1 138 ? -11.642 -11.289 18.196 1.00 81.19 138 VAL A O 1
ATOM 1007 N N . GLY A 1 139 ? -11.505 -9.870 19.940 1.00 78.56 139 GLY A N 1
ATOM 1008 C CA . GLY A 1 139 ? -11.274 -10.863 20.982 1.00 78.56 139 GLY A CA 1
ATOM 1009 C C . GLY A 1 139 ? -12.364 -10.790 22.045 1.00 78.56 139 GLY A C 1
ATOM 1010 O O . GLY A 1 139 ? -12.545 -9.738 22.657 1.00 78.56 139 GLY A O 1
ATOM 1011 N N . GLU A 1 140 ? -13.051 -11.907 22.276 1.00 74.81 140 GLU A N 1
ATOM 1012 C CA . GLU A 1 140 ? -14.068 -12.080 23.319 1.00 74.81 140 GLU A CA 1
ATOM 1013 C C . GLU A 1 140 ? -13.790 -13.344 24.152 1.00 74.81 140 GLU A C 1
ATOM 1015 O O . GLU A 1 140 ? -13.060 -14.241 23.722 1.00 74.81 140 GLU A O 1
ATOM 1020 N N . ASP A 1 141 ? -14.383 -13.433 25.344 1.00 73.69 141 ASP A N 1
ATOM 1021 C CA . ASP A 1 141 ? -14.264 -14.590 26.244 1.00 73.69 141 ASP A CA 1
ATOM 1022 C C . ASP A 1 141 ? -15.305 -15.704 25.975 1.00 73.69 141 ASP A C 1
ATOM 1024 O O . ASP A 1 141 ? -15.363 -16.698 26.704 1.00 73.69 141 ASP A O 1
ATOM 1028 N N . PHE A 1 142 ? -16.117 -15.547 24.918 1.00 63.34 142 PHE A N 1
ATOM 1029 C CA . PHE A 1 142 ? -17.195 -16.442 24.467 1.00 63.34 142 PHE A CA 1
ATOM 1030 C C . PHE A 1 142 ? -18.253 -16.793 25.532 1.00 63.34 142 PHE A C 1
ATOM 1032 O O . PHE A 1 142 ? -19.028 -17.742 25.356 1.00 63.34 142 PHE A O 1
ATOM 1039 N N . THR A 1 143 ? -18.344 -16.033 26.629 1.00 73.19 143 THR A N 1
ATOM 1040 C CA . THR A 1 143 ? -19.355 -16.264 27.664 1.00 73.19 143 THR A CA 1
ATOM 1041 C C . THR A 1 143 ? -20.607 -15.448 27.358 1.00 73.19 143 THR A C 1
ATOM 1043 O O . THR A 1 1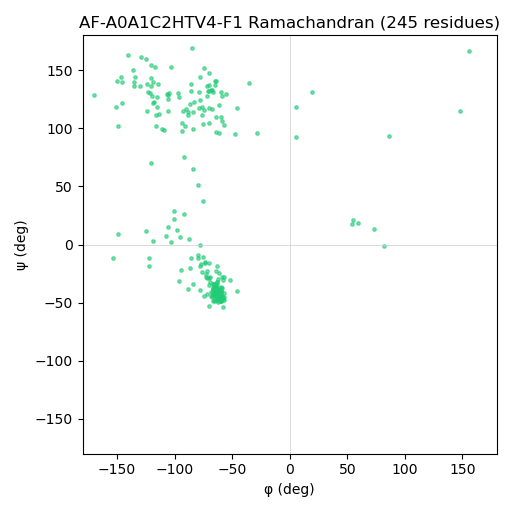43 ? -20.681 -14.246 27.604 1.00 73.19 143 THR A O 1
ATOM 1046 N N . VAL A 1 144 ? -21.641 -16.106 26.825 1.00 71.00 144 VAL A N 1
ATOM 1047 C CA . VAL A 1 144 ? -22.912 -15.436 26.509 1.00 71.00 144 VAL A CA 1
ATOM 1048 C C . VAL A 1 144 ? -23.640 -15.056 27.797 1.00 71.00 144 VAL A C 1
ATOM 1050 O O . VAL A 1 144 ? -24.265 -15.892 28.453 1.00 71.00 144 VAL A O 1
ATOM 1053 N N . THR A 1 145 ? -23.605 -13.770 28.136 1.00 73.88 145 THR A N 1
ATOM 1054 C CA . THR A 1 145 ? -24.463 -13.171 29.161 1.00 73.88 145 THR A CA 1
ATOM 1055 C C . THR A 1 145 ? -25.600 -12.380 28.496 1.00 73.88 145 THR A C 1
ATOM 1057 O O . THR A 1 145 ? -25.442 -11.879 27.378 1.00 73.88 145 THR A O 1
ATOM 1060 N N . PRO A 1 146 ? -26.768 -12.217 29.151 1.00 75.44 146 PRO A N 1
ATOM 1061 C CA . PRO A 1 146 ? -27.826 -11.340 28.643 1.00 75.44 146 PRO A CA 1
ATOM 1062 C C . PRO A 1 146 ? -27.364 -9.891 28.427 1.00 75.44 146 PRO A C 1
ATOM 1064 O O . PRO A 1 146 ? -27.911 -9.198 27.573 1.00 75.44 146 PRO A O 1
ATOM 1067 N N . GLN A 1 147 ? -26.360 -9.453 29.194 1.00 73.88 147 GLN A N 1
ATOM 1068 C CA . GLN A 1 147 ? -25.757 -8.130 29.086 1.00 73.88 147 GLN A CA 1
ATOM 1069 C C . GLN A 1 147 ? -24.942 -8.003 27.790 1.00 73.88 147 GLN A C 1
ATOM 1071 O O . GLN A 1 147 ? -25.269 -7.152 26.966 1.00 73.88 147 GLN A O 1
ATOM 1076 N N . ASN A 1 148 ? -24.011 -8.931 27.529 1.00 74.94 148 ASN A N 1
ATOM 1077 C CA . ASN A 1 148 ? -23.195 -8.934 26.306 1.00 74.94 148 ASN A CA 1
ATOM 1078 C C . ASN A 1 148 ? -24.074 -9.016 25.047 1.00 74.94 148 ASN A C 1
ATOM 1080 O O . ASN A 1 148 ? -23.825 -8.330 24.061 1.00 74.94 148 ASN A O 1
ATOM 1084 N N . SER A 1 149 ? -25.166 -9.790 25.088 1.00 80.56 149 SER A N 1
ATOM 1085 C CA . SER A 1 149 ? -26.121 -9.853 23.972 1.00 80.56 149 SER A CA 1
ATOM 1086 C C . SER A 1 149 ? -26.820 -8.516 23.693 1.00 80.56 149 SER A C 1
ATOM 1088 O O . SER A 1 149 ? -27.168 -8.252 22.541 1.00 80.56 149 SER A O 1
ATOM 1090 N N . ASN A 1 150 ? -27.069 -7.694 24.716 1.00 85.19 150 ASN A N 1
ATOM 1091 C CA . ASN A 1 150 ? -27.673 -6.372 24.548 1.00 85.19 150 ASN A CA 1
ATOM 1092 C C . ASN A 1 150 ? -26.657 -5.384 23.967 1.00 85.19 150 ASN A C 1
ATOM 1094 O O . ASN A 1 150 ? -26.965 -4.668 23.014 1.00 85.19 150 ASN A O 1
ATOM 1098 N N . ASP A 1 151 ? -25.432 -5.408 24.488 1.00 84.94 151 ASP A N 1
ATOM 1099 C CA . ASP A 1 151 ? -24.367 -4.507 24.058 1.00 84.94 151 ASP A CA 1
ATOM 1100 C C . ASP A 1 151 ? -23.927 -4.789 22.611 1.00 84.94 151 ASP A C 1
ATOM 1102 O O . ASP A 1 151 ? -23.772 -3.849 21.831 1.00 84.94 151 ASP A O 1
ATOM 1106 N N . VAL A 1 152 ? -23.871 -6.058 22.187 1.00 85.31 152 VAL A N 1
ATOM 1107 C CA . VAL A 1 152 ? -23.655 -6.427 20.774 1.00 85.31 152 VAL A CA 1
ATOM 1108 C C . VAL A 1 152 ? -24.788 -5.916 19.880 1.00 85.31 152 VAL A C 1
ATOM 1110 O O . VAL A 1 152 ? -24.529 -5.333 18.828 1.00 85.31 152 VAL A O 1
ATOM 1113 N N . ALA A 1 153 ? -26.052 -6.073 20.291 1.00 87.06 153 ALA A N 1
ATOM 1114 C CA . ALA A 1 153 ? -27.190 -5.575 19.513 1.00 87.06 153 ALA A CA 1
ATOM 1115 C C . ALA A 1 153 ? -27.180 -4.040 19.396 1.00 87.06 153 ALA A C 1
ATOM 1117 O O . ALA A 1 153 ? -27.501 -3.483 18.343 1.00 87.06 153 ALA A O 1
ATOM 1118 N N . LYS A 1 154 ? -26.771 -3.348 20.462 1.00 88.00 154 LYS A N 1
ATOM 1119 C CA . LYS A 1 154 ? -26.605 -1.894 20.481 1.00 88.00 154 LYS A CA 1
ATOM 1120 C C . LYS A 1 154 ? -25.456 -1.442 19.577 1.00 88.00 154 LYS A C 1
ATOM 1122 O O . LYS A 1 154 ? -25.649 -0.512 18.796 1.00 88.00 154 LYS A O 1
ATOM 1127 N N . ALA A 1 155 ? -24.308 -2.117 19.633 1.00 84.88 155 ALA A N 1
ATOM 1128 C CA . ALA A 1 155 ? -23.176 -1.850 18.751 1.00 84.88 155 ALA A CA 1
ATOM 1129 C C . ALA A 1 155 ? -23.536 -2.085 17.277 1.00 84.88 155 ALA A C 1
ATOM 1131 O O . ALA A 1 155 ? -23.198 -1.270 16.423 1.00 84.88 155 ALA A O 1
ATOM 1132 N N . GLN A 1 156 ? -24.299 -3.140 16.975 1.00 84.44 156 GLN A N 1
ATOM 1133 C CA . GLN A 1 156 ? -24.819 -3.382 15.630 1.00 84.44 156 GLN A CA 1
ATOM 1134 C C . GLN A 1 156 ? -25.715 -2.228 15.156 1.00 84.44 156 GLN A C 1
ATOM 1136 O O . GLN A 1 156 ? -25.556 -1.758 14.032 1.00 84.44 156 GLN A O 1
ATOM 1141 N N . ALA A 1 157 ? -26.638 -1.749 15.995 1.00 87.31 157 ALA A N 1
ATOM 1142 C CA . ALA A 1 157 ? -27.512 -0.630 15.642 1.00 87.31 157 ALA A CA 1
ATOM 1143 C C . ALA A 1 157 ? -26.726 0.673 15.400 1.00 87.31 157 ALA A C 1
ATOM 1145 O O . ALA A 1 157 ? -27.029 1.414 14.464 1.00 87.31 157 ALA A O 1
ATOM 1146 N N . GLN A 1 158 ? -25.696 0.929 16.212 1.00 84.50 158 GLN A N 1
ATOM 1147 C CA . GLN A 1 158 ? -24.776 2.056 16.036 1.00 84.50 158 GLN A CA 1
ATOM 1148 C C . GLN A 1 158 ? -24.001 1.940 14.719 1.00 84.50 158 GLN A C 1
ATOM 1150 O O . GLN A 1 158 ? -23.995 2.888 13.939 1.00 84.50 158 GLN A O 1
ATOM 1155 N N . ALA A 1 159 ? -23.430 0.770 14.418 1.00 80.50 159 ALA A N 1
ATOM 1156 C CA . ALA A 1 159 ? -22.710 0.526 13.169 1.00 80.50 159 ALA A CA 1
ATOM 1157 C C . ALA A 1 159 ? -23.615 0.693 11.935 1.00 80.50 159 ALA A C 1
ATOM 1159 O O . ALA A 1 159 ? -23.237 1.359 10.977 1.00 80.50 159 ALA A O 1
ATOM 1160 N N . GLN A 1 160 ? -24.843 0.164 11.978 1.00 79.50 160 GLN A N 1
ATOM 1161 C CA . GLN A 1 160 ? -25.832 0.324 10.901 1.00 79.50 160 GLN A CA 1
ATOM 1162 C C . GLN A 1 160 ? -26.269 1.780 10.690 1.00 79.50 160 GLN A C 1
ATOM 1164 O O . GLN A 1 160 ? -26.745 2.125 9.612 1.00 79.50 160 GLN A O 1
ATOM 1169 N N . SER A 1 161 ? -26.112 2.623 11.712 1.00 80.38 161 SER A N 1
ATOM 1170 C CA . SER A 1 161 ? -26.448 4.048 11.670 1.00 80.38 161 SER A CA 1
ATOM 1171 C C . SER A 1 161 ? -25.238 4.936 11.336 1.00 80.38 161 SER A C 1
ATOM 1173 O O . SER A 1 161 ? -25.351 6.157 11.390 1.00 80.38 161 SER A O 1
ATOM 1175 N N . GLY A 1 162 ? -24.082 4.344 11.005 1.00 69.44 162 GLY A N 1
ATOM 1176 C CA . GLY A 1 162 ? -22.833 5.057 10.708 1.00 69.44 162 GLY A CA 1
ATOM 1177 C C . GLY A 1 162 ? -22.025 5.482 11.942 1.00 69.44 162 GLY A C 1
ATOM 1178 O O . GLY A 1 162 ? -20.922 6.001 11.804 1.00 69.44 162 GLY A O 1
ATOM 1179 N N . GLU 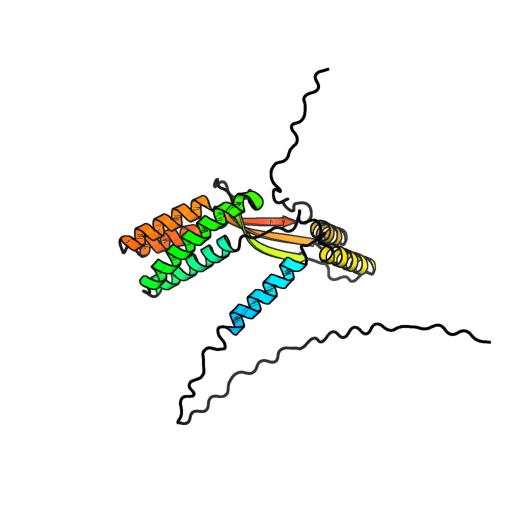A 1 163 ? -22.501 5.203 13.161 1.00 74.19 163 GLU A N 1
ATOM 1180 C CA . GLU A 1 163 ? -21.832 5.545 14.424 1.00 74.19 163 GLU A CA 1
ATOM 1181 C C . GLU A 1 163 ? -20.709 4.546 14.780 1.00 74.19 163 GLU A C 1
ATOM 1183 O O . GLU A 1 163 ? -20.652 4.001 15.885 1.00 74.19 163 GLU A O 1
ATOM 1188 N N . THR A 1 164 ? -19.797 4.288 13.841 1.00 73.94 164 THR A N 1
ATOM 1189 C CA . THR A 1 164 ? -18.776 3.227 13.928 1.00 73.94 164 THR A CA 1
ATOM 1190 C C . THR A 1 164 ? -17.886 3.353 15.166 1.00 73.94 164 THR A C 1
ATOM 1192 O O . THR A 1 164 ? -17.650 2.368 15.863 1.00 73.94 164 THR A O 1
ATOM 1195 N N . GLN A 1 165 ? -17.453 4.566 15.520 1.00 74.00 165 GLN A N 1
ATOM 1196 C CA . GLN A 1 165 ? -16.631 4.780 16.716 1.00 74.00 165 GLN A CA 1
ATOM 1197 C C . GLN A 1 165 ? -17.387 4.428 18.007 1.00 74.00 165 GLN A C 1
ATOM 1199 O O . GLN A 1 165 ? -16.832 3.804 18.912 1.00 74.00 165 GLN A O 1
ATOM 1204 N N . ARG A 1 166 ? -18.677 4.773 18.085 1.00 78.56 166 ARG A N 1
ATOM 1205 C CA . ARG A 1 166 ? -19.531 4.410 19.225 1.00 78.56 166 ARG A CA 1
ATOM 1206 C C . ARG A 1 166 ? -19.840 2.923 19.272 1.00 78.56 166 ARG A C 1
ATOM 1208 O O . ARG A 1 166 ? -19.924 2.379 20.372 1.00 78.56 166 ARG A O 1
ATOM 1215 N N . ALA A 1 167 ? -19.980 2.276 18.116 1.00 80.75 167 ALA A N 1
ATOM 1216 C CA . ALA A 1 167 ? -20.120 0.828 18.038 1.00 80.75 167 ALA A CA 1
ATOM 1217 C C . ALA A 1 167 ? -18.895 0.135 18.650 1.00 80.75 167 ALA A C 1
ATOM 1219 O O . ALA A 1 167 ? -19.048 -0.708 19.531 1.00 80.75 167 ALA A O 1
ATOM 1220 N N . VAL A 1 168 ? -17.684 0.561 18.273 1.00 78.50 168 VAL A N 1
ATOM 1221 C CA . VAL A 1 168 ? -16.431 0.013 18.821 1.00 78.50 168 VAL A CA 1
ATOM 1222 C C . VAL A 1 168 ? -16.303 0.269 20.329 1.00 78.50 168 VAL A C 1
ATOM 1224 O O . VAL A 1 168 ? -15.960 -0.648 21.070 1.00 78.50 168 VAL A O 1
ATOM 1227 N N . GLN A 1 169 ? -16.645 1.467 20.816 1.00 79.12 169 GLN A N 1
ATOM 1228 C CA . GLN A 1 169 ? -16.647 1.767 22.259 1.00 79.12 169 GLN A CA 1
ATOM 1229 C C . GLN A 1 169 ? -17.673 0.931 23.040 1.00 79.12 169 GLN A C 1
ATOM 1231 O O . GLN A 1 169 ? -17.418 0.526 24.176 1.00 79.12 169 GLN A O 1
ATOM 1236 N N . THR A 1 170 ? -18.836 0.660 22.441 1.00 84.31 170 THR A N 1
ATOM 1237 C CA . THR A 1 170 ? -19.881 -0.169 23.058 1.00 84.31 170 THR A CA 1
ATOM 1238 C C . THR A 1 170 ? -19.436 -1.625 23.159 1.00 84.31 170 THR A C 1
ATOM 1240 O O . THR A 1 170 ? -19.629 -2.230 24.209 1.00 84.31 170 THR A O 1
ATOM 1243 N N . LEU A 1 171 ? -18.775 -2.162 22.126 1.00 81.38 171 LEU A N 1
ATOM 1244 C CA . LEU A 1 171 ? -18.160 -3.493 22.184 1.00 81.38 171 LEU A CA 1
ATOM 1245 C C . LEU A 1 171 ? -17.067 -3.555 23.260 1.00 81.38 171 LEU A C 1
ATOM 1247 O O . LEU A 1 171 ? -17.097 -4.445 24.105 1.00 81.38 171 LEU A O 1
ATOM 1251 N N . ALA A 1 172 ? -16.173 -2.564 23.303 1.00 80.06 172 ALA A N 1
ATOM 1252 C CA . ALA A 1 172 ? -15.112 -2.504 24.309 1.00 80.06 172 ALA A CA 1
ATOM 1253 C C . ALA A 1 172 ? -15.655 -2.465 25.750 1.00 80.06 172 ALA A C 1
ATOM 1255 O O . ALA A 1 172 ? -15.091 -3.095 26.639 1.00 80.06 172 ALA A O 1
ATOM 1256 N N . SER A 1 173 ? -16.780 -1.777 25.976 1.00 81.12 173 SER A N 1
ATOM 1257 C CA . SER A 1 173 ? -17.447 -1.709 27.287 1.00 81.12 173 SER A CA 1
ATOM 1258 C C . SER A 1 173 ? -18.097 -3.031 27.721 1.00 81.12 173 SER A C 1
ATOM 1260 O O . SER A 1 173 ? -18.440 -3.175 28.891 1.00 81.12 173 SER A O 1
ATOM 1262 N N . ALA A 1 174 ? -18.279 -3.971 26.791 1.00 79.12 174 ALA A N 1
ATOM 1263 C CA . ALA A 1 174 ? -18.838 -5.302 27.023 1.00 79.12 174 ALA A CA 1
ATOM 1264 C C . ALA A 1 174 ? -17.751 -6.391 27.122 1.00 79.12 174 ALA A C 1
ATOM 1266 O O . ALA A 1 174 ? -18.027 -7.558 26.855 1.00 79.12 174 ALA A O 1
ATOM 1267 N N . ASP A 1 175 ? -16.509 -6.000 27.439 1.00 77.12 175 ASP A N 1
ATOM 1268 C CA . ASP A 1 175 ? -15.320 -6.865 27.462 1.00 77.12 175 ASP A CA 1
ATOM 1269 C C . ASP A 1 175 ? -15.004 -7.536 26.104 1.00 77.12 175 ASP A C 1
ATOM 1271 O O . ASP A 1 175 ? -14.228 -8.491 26.024 1.00 77.12 175 ASP A O 1
ATOM 1275 N N . ILE A 1 176 ? -15.555 -7.002 25.006 1.00 78.38 176 ILE A N 1
ATOM 1276 C CA . ILE A 1 176 ? -15.226 -7.407 23.636 1.00 78.38 176 ILE A CA 1
ATOM 1277 C C . ILE A 1 176 ? -14.127 -6.474 23.130 1.00 78.38 176 ILE A C 1
ATOM 1279 O O . ILE A 1 176 ? -14.368 -5.350 22.686 1.00 78.38 176 ILE A O 1
ATOM 1283 N N . SER A 1 177 ? -12.885 -6.943 23.208 1.00 76.50 177 SER A N 1
ATOM 1284 C CA . SER A 1 177 ? -11.730 -6.194 22.720 1.00 76.50 177 SER A CA 1
ATOM 1285 C C . SER A 1 177 ? -11.735 -6.120 21.191 1.00 76.50 177 SER A C 1
ATOM 1287 O O . SER A 1 177 ? -11.895 -7.130 20.510 1.00 76.50 177 SER A O 1
ATOM 1289 N N . ALA A 1 178 ? -11.531 -4.923 20.643 1.00 77.75 178 ALA A N 1
ATOM 1290 C CA . ALA A 1 178 ? -11.330 -4.704 19.216 1.00 77.75 178 ALA A CA 1
ATOM 1291 C C . ALA A 1 178 ? -9.974 -4.028 18.993 1.00 77.75 178 ALA A C 1
ATOM 1293 O O . ALA A 1 178 ? -9.646 -3.037 19.653 1.00 77.75 178 ALA A O 1
ATOM 1294 N N . THR A 1 179 ? -9.188 -4.574 18.070 1.00 82.31 179 THR A N 1
ATOM 1295 C CA . THR A 1 179 ? -7.927 -3.997 17.599 1.00 82.31 179 THR A CA 1
ATOM 1296 C C . THR A 1 179 ? -8.048 -3.725 16.109 1.00 82.31 179 THR A C 1
ATOM 1298 O O . THR A 1 179 ? -8.323 -4.641 15.338 1.00 82.31 179 THR A O 1
ATOM 1301 N N . LEU A 1 180 ? -7.856 -2.473 15.711 1.00 83.88 180 LEU A N 1
ATOM 1302 C CA . LEU A 1 180 ? -7.775 -2.055 14.318 1.00 83.88 180 LEU A CA 1
ATOM 1303 C C . LEU A 1 180 ? -6.302 -1.961 13.928 1.00 83.88 180 LEU A C 1
ATOM 1305 O O . LEU A 1 180 ? -5.529 -1.314 14.628 1.00 83.88 180 LEU A O 1
ATOM 1309 N N . SER A 1 181 ? -5.926 -2.568 12.812 1.00 89.00 181 SER A N 1
ATOM 1310 C CA . SER A 1 181 ? -4.581 -2.516 12.249 1.00 89.00 181 SER A CA 1
ATOM 1311 C C . SER A 1 181 ? -4.630 -1.925 10.845 1.00 89.00 181 SER A C 1
ATOM 1313 O O . SER A 1 181 ? -5.493 -2.301 10.054 1.00 89.00 181 SER A O 1
ATOM 1315 N N . ALA A 1 182 ? -3.696 -1.030 10.528 1.00 91.44 182 ALA A N 1
ATOM 1316 C CA . ALA A 1 182 ? -3.553 -0.444 9.198 1.00 91.44 182 ALA A CA 1
ATOM 1317 C C . ALA A 1 182 ? -2.174 -0.732 8.612 1.00 91.44 182 ALA A C 1
ATOM 1319 O O . ALA A 1 182 ? -1.172 -0.685 9.329 1.00 91.44 182 ALA A O 1
ATOM 1320 N N . ALA A 1 183 ? -2.129 -0.958 7.301 1.00 95.25 183 ALA A N 1
ATOM 1321 C CA . ALA A 1 183 ? -0.903 -0.862 6.524 1.00 95.25 183 ALA A CA 1
ATOM 1322 C C . ALA A 1 183 ? -0.831 0.527 5.879 1.00 95.25 183 ALA A C 1
ATOM 1324 O O . ALA A 1 183 ? -1.765 0.970 5.207 1.00 95.25 183 ALA A O 1
ATOM 1325 N N . LEU A 1 184 ? 0.282 1.213 6.109 1.00 95.56 184 LEU A N 1
ATOM 1326 C CA . LEU A 1 184 ? 0.520 2.601 5.745 1.00 95.56 184 LEU A CA 1
ATOM 1327 C C . LEU A 1 184 ? 1.698 2.683 4.775 1.00 95.56 184 LEU A C 1
ATOM 1329 O O . LEU A 1 184 ? 2.699 1.997 4.974 1.00 95.56 184 LEU A O 1
ATOM 1333 N N . ILE A 1 185 ? 1.618 3.538 3.758 1.00 96.44 185 ILE A N 1
ATOM 1334 C CA . ILE A 1 185 ? 2.716 3.751 2.805 1.00 96.44 185 ILE A CA 1
ATOM 1335 C C . ILE A 1 185 ? 3.141 5.227 2.753 1.00 96.44 185 ILE A C 1
ATOM 1337 O O . ILE A 1 185 ? 2.271 6.089 2.606 1.00 96.44 185 ILE A O 1
ATOM 1341 N N . PRO A 1 186 ? 4.451 5.543 2.852 1.00 96.44 186 PRO A N 1
ATOM 1342 C CA . PRO A 1 186 ? 4.952 6.902 2.661 1.00 96.44 186 PRO A CA 1
ATOM 1343 C C . PRO A 1 186 ? 4.949 7.258 1.169 1.00 96.44 186 PRO A C 1
ATOM 1345 O O . PRO A 1 186 ? 5.817 6.817 0.408 1.00 96.44 186 PRO A O 1
ATOM 1348 N N . THR A 1 187 ? 3.976 8.060 0.737 1.00 95.69 187 THR A N 1
ATOM 1349 C CA . THR A 1 187 ? 3.695 8.302 -0.692 1.00 95.69 187 THR A CA 1
ATOM 1350 C C . THR A 1 187 ? 4.877 8.941 -1.425 1.00 95.69 187 THR A C 1
ATOM 1352 O O . THR A 1 187 ? 5.280 8.455 -2.482 1.00 95.69 187 THR A O 1
ATOM 1355 N N . ASP A 1 188 ? 5.510 9.963 -0.846 1.00 95.56 188 ASP A N 1
ATOM 1356 C CA . ASP A 1 188 ? 6.655 10.662 -1.454 1.00 95.56 188 ASP A CA 1
ATOM 1357 C C . ASP A 1 188 ? 7.876 9.756 -1.663 1.00 95.56 188 ASP A C 1
ATOM 1359 O O . ASP A 1 188 ? 8.539 9.794 -2.712 1.00 95.56 188 ASP A O 1
ATOM 1363 N N . LEU A 1 189 ? 8.175 8.911 -0.672 1.00 96.00 189 LEU A N 1
ATOM 1364 C CA . LEU A 1 189 ? 9.265 7.947 -0.779 1.00 96.00 189 LEU A CA 1
ATOM 1365 C C . LEU A 1 189 ? 8.952 6.915 -1.863 1.00 96.00 189 LEU A C 1
ATOM 1367 O O . LEU A 1 189 ? 9.797 6.658 -2.724 1.00 96.00 189 LEU A O 1
ATOM 1371 N N . ALA A 1 190 ? 7.742 6.352 -1.836 1.00 97.44 190 ALA A N 1
ATOM 1372 C CA . ALA A 1 190 ? 7.314 5.352 -2.800 1.00 97.44 190 ALA A CA 1
ATOM 1373 C C . ALA A 1 190 ? 7.366 5.902 -4.235 1.00 97.44 190 ALA A C 1
ATOM 1375 O O . ALA A 1 190 ? 7.886 5.238 -5.131 1.00 97.44 190 ALA A O 1
ATOM 1376 N N . ILE A 1 191 ? 6.921 7.145 -4.460 1.00 97.94 191 ILE A N 1
ATOM 1377 C CA . ILE A 1 191 ? 7.026 7.830 -5.760 1.00 97.94 191 ILE A CA 1
ATOM 1378 C C . ILE A 1 191 ? 8.486 7.940 -6.202 1.00 97.94 191 ILE A C 1
ATOM 1380 O O . ILE A 1 191 ? 8.797 7.646 -7.357 1.00 97.94 191 ILE A O 1
ATOM 1384 N N . THR A 1 192 ? 9.386 8.338 -5.302 1.00 98.00 192 THR A N 1
ATOM 1385 C CA . THR A 1 192 ? 10.818 8.472 -5.613 1.00 98.00 192 THR A CA 1
ATOM 1386 C C . THR A 1 192 ? 11.413 7.134 -6.063 1.00 98.00 192 THR A C 1
ATOM 1388 O O . THR A 1 192 ? 12.040 7.050 -7.119 1.00 98.00 192 THR A O 1
ATOM 1391 N N . GLN A 1 193 ? 11.139 6.058 -5.326 1.00 98.31 193 GLN A N 1
ATOM 1392 C CA . GLN A 1 193 ? 11.620 4.714 -5.656 1.00 98.31 193 GLN A CA 1
ATOM 1393 C C . GLN A 1 193 ? 10.999 4.172 -6.956 1.00 98.31 193 GLN A C 1
ATOM 1395 O O . GLN A 1 193 ? 11.693 3.563 -7.769 1.00 98.31 193 GLN A O 1
ATOM 1400 N N . LEU A 1 194 ? 9.715 4.441 -7.213 1.00 98.62 194 LEU A N 1
ATOM 1401 C CA . LEU A 1 194 ? 9.047 4.089 -8.472 1.00 98.62 194 LEU A CA 1
ATOM 1402 C C . LEU A 1 194 ? 9.646 4.832 -9.672 1.00 98.62 194 LEU A C 1
ATOM 1404 O O . LEU A 1 194 ? 9.799 4.256 -10.753 1.00 98.62 194 LEU A O 1
ATOM 1408 N N . GLN A 1 195 ? 10.033 6.097 -9.495 1.00 98.50 195 GLN A N 1
ATOM 1409 C CA . GLN A 1 195 ? 10.758 6.848 -10.519 1.00 98.50 195 GLN A CA 1
ATOM 1410 C C . GLN A 1 195 ? 12.140 6.250 -10.784 1.00 98.50 195 GLN A C 1
ATOM 1412 O O . GLN A 1 195 ? 12.549 6.170 -11.944 1.00 98.50 195 GLN A O 1
ATOM 1417 N N . ASP A 1 196 ? 12.854 5.815 -9.748 1.00 98.38 196 ASP A N 1
ATOM 1418 C CA . ASP A 1 196 ? 14.152 5.159 -9.904 1.00 98.38 196 ASP A CA 1
ATOM 1419 C C . ASP A 1 196 ? 14.019 3.801 -10.602 1.00 98.38 196 ASP A C 1
ATOM 1421 O O . ASP A 1 196 ? 14.760 3.530 -11.549 1.00 98.38 196 ASP A O 1
ATOM 1425 N N . ALA A 1 197 ? 12.994 3.010 -10.269 1.00 98.44 197 ALA A N 1
ATOM 1426 C CA . ALA A 1 197 ? 12.665 1.791 -11.004 1.00 98.44 197 ALA A CA 1
ATOM 1427 C C . ALA A 1 197 ? 12.399 2.078 -12.493 1.00 98.44 197 ALA A C 1
ATOM 1429 O O . ALA A 1 197 ? 12.967 1.424 -13.371 1.00 98.44 197 ALA A O 1
ATOM 1430 N N . ALA A 1 198 ? 11.594 3.102 -12.798 1.00 98.06 198 ALA A N 1
ATOM 1431 C CA . ALA A 1 198 ? 11.290 3.499 -14.171 1.00 98.06 198 ALA A CA 1
ATOM 1432 C C . ALA A 1 198 ? 12.534 3.973 -14.950 1.00 98.06 198 ALA A C 1
ATOM 1434 O O . ALA A 1 198 ? 12.639 3.725 -16.154 1.00 98.06 198 ALA A O 1
ATOM 1435 N N . LYS A 1 199 ? 13.492 4.644 -14.294 1.00 98.25 199 LYS A N 1
ATOM 1436 C CA . LYS A 1 199 ? 14.785 5.022 -14.900 1.00 98.25 199 LYS A CA 1
ATOM 1437 C C . LYS A 1 199 ? 15.653 3.792 -15.179 1.00 98.25 199 LYS A C 1
ATOM 1439 O O . LYS A 1 199 ? 16.214 3.687 -16.270 1.00 98.25 199 LYS A O 1
ATOM 1444 N N . SER A 1 200 ? 15.735 2.862 -14.230 1.00 97.50 200 SER A N 1
ATOM 1445 C CA . SER A 1 200 ? 16.523 1.631 -14.357 1.00 97.50 200 SER A CA 1
ATOM 1446 C C . SER A 1 200 ? 16.029 0.750 -15.503 1.00 97.50 200 SER A C 1
ATOM 1448 O O . SER A 1 200 ? 16.839 0.286 -16.304 1.00 97.50 200 SER A O 1
ATOM 1450 N N . VAL A 1 201 ? 14.709 0.624 -15.673 1.00 95.12 201 VAL A N 1
ATOM 1451 C CA . VAL A 1 201 ? 14.102 -0.081 -16.815 1.00 95.12 201 VAL A CA 1
ATOM 1452 C C . VAL A 1 201 ? 14.480 0.539 -18.160 1.00 95.12 201 VAL A C 1
ATOM 1454 O O . VAL A 1 201 ? 14.808 -0.187 -19.092 1.00 95.12 201 VAL A O 1
ATOM 1457 N N . LYS A 1 202 ? 14.515 1.875 -18.275 1.00 94.12 202 LYS A N 1
ATOM 1458 C CA . LYS A 1 202 ? 14.954 2.553 -19.514 1.00 94.12 202 LYS A CA 1
ATOM 1459 C C . LYS A 1 202 ? 16.415 2.276 -19.879 1.00 94.12 202 LYS A C 1
ATOM 1461 O O . LYS A 1 202 ? 16.802 2.520 -21.016 1.00 94.12 202 LYS A O 1
ATOM 1466 N N . SER A 1 203 ? 17.210 1.819 -18.916 1.00 94.75 203 SER A N 1
ATOM 1467 C CA . SER A 1 203 ? 18.629 1.489 -19.082 1.00 94.75 203 SER A CA 1
ATOM 1468 C C . SER A 1 203 ? 18.870 -0.027 -19.103 1.00 94.75 203 SER A C 1
ATOM 1470 O O . SER A 1 203 ? 20.000 -0.457 -18.890 1.00 94.75 203 SER A O 1
ATOM 1472 N N . ASP A 1 204 ? 17.810 -0.828 -19.285 1.00 95.19 204 ASP A N 1
ATOM 1473 C CA . ASP A 1 204 ? 17.818 -2.298 -19.229 1.00 95.19 204 ASP A CA 1
ATOM 1474 C C . ASP A 1 204 ? 18.394 -2.886 -17.922 1.00 95.19 204 ASP A C 1
ATOM 1476 O O . ASP A 1 204 ? 18.786 -4.054 -17.855 1.00 95.19 204 ASP A O 1
ATOM 1480 N N . ASN A 1 205 ? 18.419 -2.098 -16.841 1.00 97.38 205 ASN A N 1
ATOM 1481 C CA . ASN A 1 205 ? 18.911 -2.524 -15.535 1.00 97.38 205 ASN A CA 1
ATOM 1482 C C . ASN A 1 205 ? 17.767 -3.083 -14.675 1.00 97.38 205 ASN A C 1
ATOM 1484 O O . ASN A 1 205 ? 17.262 -2.449 -13.746 1.00 97.38 205 ASN A O 1
ATOM 1488 N N . TRP A 1 206 ? 17.343 -4.298 -15.009 1.00 96.75 206 TRP A N 1
ATOM 1489 C CA . TRP A 1 206 ? 16.196 -4.963 -14.384 1.00 96.75 206 TRP A CA 1
ATOM 1490 C C . TRP A 1 206 ? 16.436 -5.380 -12.929 1.00 96.75 206 TRP A C 1
ATOM 1492 O O . TRP A 1 206 ? 15.495 -5.416 -12.136 1.00 96.75 206 TRP A O 1
ATOM 1502 N N . GLN A 1 207 ? 17.690 -5.650 -12.553 1.00 96.62 207 GLN A N 1
ATOM 1503 C CA . GLN A 1 207 ? 18.044 -5.946 -11.165 1.00 96.62 207 GLN A CA 1
ATOM 1504 C C . GLN A 1 207 ? 17.839 -4.711 -10.283 1.00 96.62 207 GLN A C 1
ATOM 1506 O O . GLN A 1 207 ? 17.183 -4.807 -9.246 1.00 96.62 207 GLN A O 1
ATOM 1511 N N . GLU A 1 208 ? 18.345 -3.555 -10.715 1.00 97.56 208 GLU A N 1
ATOM 1512 C CA . GLU A 1 208 ? 18.178 -2.293 -9.991 1.00 97.56 208 GLU A CA 1
ATOM 1513 C C . GLU A 1 208 ? 16.708 -1.872 -9.942 1.00 97.56 208 GLU A C 1
ATOM 1515 O O . GLU A 1 208 ? 16.216 -1.450 -8.898 1.00 97.56 208 GLU A O 1
ATOM 1520 N N . ALA A 1 209 ? 15.969 -2.067 -11.040 1.00 98.31 209 ALA A N 1
ATOM 1521 C CA . ALA A 1 209 ? 14.529 -1.834 -11.054 1.00 98.31 209 ALA A CA 1
ATOM 1522 C C . ALA A 1 209 ? 13.806 -2.688 -9.999 1.00 98.31 209 ALA A C 1
ATOM 1524 O O . ALA A 1 209 ? 12.998 -2.168 -9.234 1.00 98.31 209 ALA A O 1
ATOM 1525 N N . ASN A 1 210 ? 14.126 -3.982 -9.898 1.00 98.00 210 ASN A N 1
ATOM 1526 C CA . ASN A 1 210 ? 13.530 -4.858 -8.889 1.00 98.00 210 ASN A CA 1
ATOM 1527 C C . ASN A 1 210 ? 13.929 -4.480 -7.450 1.00 98.00 210 ASN A C 1
ATOM 1529 O O . ASN A 1 210 ? 13.107 -4.620 -6.546 1.00 98.00 210 ASN A O 1
ATOM 1533 N N . MET A 1 211 ? 15.151 -3.987 -7.225 1.00 98.38 211 MET A N 1
ATOM 1534 C CA . MET A 1 211 ? 15.573 -3.493 -5.907 1.00 98.38 211 MET A CA 1
ATOM 1535 C C . MET A 1 211 ? 14.809 -2.230 -5.505 1.00 98.38 211 MET A C 1
ATOM 1537 O O . MET A 1 211 ? 14.314 -2.157 -4.382 1.00 98.38 211 MET A O 1
ATOM 1541 N N . ALA A 1 212 ? 14.636 -1.283 -6.427 1.00 98.56 212 ALA A N 1
ATOM 1542 C CA . ALA A 1 212 ? 13.834 -0.088 -6.189 1.00 98.56 212 ALA A CA 1
ATOM 1543 C C . ALA A 1 212 ? 12.361 -0.436 -5.899 1.00 98.56 212 ALA A C 1
ATOM 1545 O O . ALA A 1 212 ? 11.778 0.086 -4.955 1.00 98.56 212 ALA A O 1
ATOM 1546 N N . LEU A 1 213 ? 11.774 -1.385 -6.637 1.00 98.62 213 LEU A N 1
ATOM 1547 C CA . LEU A 1 213 ? 10.414 -1.877 -6.376 1.00 98.62 213 LEU A CA 1
ATOM 1548 C C . LEU A 1 213 ? 10.286 -2.590 -5.026 1.00 98.62 213 LEU A C 1
ATOM 1550 O O . LEU A 1 213 ? 9.293 -2.414 -4.325 1.00 98.62 213 LEU A O 1
ATOM 1554 N N . LYS A 1 214 ? 11.289 -3.381 -4.634 1.00 98.44 214 LYS A N 1
ATOM 1555 C CA . LYS A 1 214 ? 11.335 -3.995 -3.303 1.00 98.44 214 LYS A CA 1
ATOM 1556 C C . LYS A 1 214 ? 11.376 -2.933 -2.204 1.00 98.44 214 LYS A C 1
ATOM 1558 O O . LYS A 1 214 ? 10.692 -3.096 -1.201 1.00 98.44 214 LYS A O 1
ATOM 1563 N N . ALA A 1 215 ? 12.130 -1.856 -2.407 1.00 98.12 215 ALA A N 1
ATOM 1564 C CA . ALA A 1 215 ? 12.214 -0.765 -1.444 1.00 98.12 215 ALA A CA 1
ATOM 1565 C C . ALA A 1 215 ? 10.853 -0.073 -1.217 1.00 98.12 215 ALA A C 1
ATOM 1567 O O . ALA A 1 215 ? 10.589 0.366 -0.100 1.00 98.12 215 ALA A O 1
ATOM 1568 N N . VAL A 1 216 ? 9.971 -0.049 -2.229 1.00 98.25 216 VAL A N 1
ATOM 1569 C CA . VAL A 1 216 ? 8.583 0.434 -2.083 1.00 98.25 216 VAL A CA 1
ATOM 1570 C C . VAL A 1 216 ? 7.794 -0.473 -1.146 1.00 98.25 216 VAL A C 1
ATOM 1572 O O . VAL A 1 216 ? 7.158 0.011 -0.216 1.00 98.25 216 VAL A O 1
ATOM 1575 N N . GLU A 1 217 ? 7.856 -1.790 -1.344 1.00 97.75 217 GLU A N 1
ATOM 1576 C CA . GLU A 1 217 ? 7.165 -2.744 -0.466 1.00 97.75 217 GLU A CA 1
ATOM 1577 C C . GLU A 1 217 ? 7.697 -2.708 0.972 1.00 97.75 217 GLU A C 1
ATOM 1579 O O . GLU A 1 217 ? 6.924 -2.809 1.918 1.00 97.75 217 GLU A O 1
ATOM 1584 N N . GLU A 1 218 ? 9.009 -2.542 1.147 1.00 96.75 218 GLU A N 1
ATOM 1585 C CA . GLU A 1 218 ? 9.648 -2.453 2.466 1.00 96.75 218 GLU A CA 1
ATOM 1586 C C . GLU A 1 218 ? 9.392 -1.123 3.176 1.00 96.75 218 GLU A C 1
ATOM 1588 O O . GLU A 1 218 ? 9.595 -1.036 4.384 1.00 96.75 218 GLU A O 1
ATOM 1593 N N . SER A 1 219 ? 8.934 -0.100 2.451 1.00 95.88 219 SER A N 1
ATOM 1594 C CA . SER A 1 219 ? 8.548 1.180 3.048 1.00 95.88 219 SER A CA 1
ATOM 1595 C C . SER A 1 219 ? 7.205 1.139 3.773 1.00 95.88 219 SER A C 1
ATOM 1597 O O . SER A 1 219 ? 6.863 2.090 4.474 1.00 95.88 219 SER A O 1
ATOM 1599 N N . VAL A 1 220 ? 6.441 0.055 3.603 1.00 96.62 220 VAL A N 1
ATOM 1600 C CA . VAL A 1 220 ? 5.149 -0.116 4.263 1.00 96.62 220 VAL A CA 1
ATOM 1601 C C . VAL A 1 220 ? 5.341 -0.264 5.768 1.00 96.62 220 VAL A C 1
ATOM 1603 O O . VAL A 1 220 ? 6.126 -1.084 6.246 1.00 96.62 220 VAL A O 1
ATOM 1606 N N . VAL A 1 221 ? 4.560 0.506 6.515 1.00 95.81 221 VAL A N 1
ATOM 1607 C CA . VAL A 1 221 ? 4.556 0.535 7.972 1.00 95.81 221 VAL A CA 1
ATOM 1608 C C . VAL A 1 221 ? 3.216 0.024 8.483 1.00 95.81 221 VAL A C 1
ATOM 1610 O O . VAL A 1 221 ? 2.169 0.373 7.948 1.00 95.81 221 VAL A O 1
ATOM 1613 N N . PHE A 1 222 ? 3.236 -0.798 9.530 1.00 93.62 222 PHE A N 1
ATOM 1614 C CA . PHE A 1 222 ? 2.019 -1.323 10.148 1.00 93.62 222 PHE A CA 1
ATOM 1615 C C . PHE A 1 222 ? 1.754 -0.623 11.470 1.00 93.62 222 PHE A C 1
ATOM 1617 O O . PHE A 1 222 ? 2.625 -0.601 12.333 1.00 93.62 222 PHE A O 1
ATOM 1624 N N . GLU A 1 223 ? 0.549 -0.109 11.654 1.00 90.69 223 GLU A N 1
ATOM 1625 C CA . GLU A 1 223 ? 0.111 0.502 12.907 1.00 90.69 223 GLU A CA 1
ATOM 1626 C C . GLU A 1 223 ? -1.099 -0.236 13.464 1.00 90.69 223 GLU A C 1
ATOM 1628 O O . GLU A 1 223 ? -1.818 -0.925 12.738 1.00 90.69 223 GLU A O 1
ATOM 1633 N N . SER A 1 224 ? -1.294 -0.170 14.779 1.00 88.56 224 SER A N 1
ATOM 1634 C CA . SER A 1 224 ? -2.418 -0.834 15.439 1.00 88.56 224 SER A CA 1
ATOM 1635 C C . SER A 1 224 ? -2.930 -0.038 16.625 1.00 88.56 224 SER A C 1
ATOM 1637 O O . SER A 1 224 ? -2.156 0.505 17.414 1.00 88.56 224 SER A O 1
ATOM 1639 N N . TRP A 1 225 ? -4.250 -0.016 16.766 1.00 85.00 225 TRP A N 1
ATOM 1640 C CA . TRP A 1 225 ? -4.967 0.761 17.764 1.00 85.00 225 TRP A CA 1
ATOM 1641 C C . TRP A 1 225 ? -6.053 -0.080 18.419 1.00 85.00 225 TRP A C 1
ATOM 1643 O O . TRP A 1 225 ? -6.766 -0.841 17.765 1.00 85.00 225 TRP A O 1
ATOM 1653 N N . THR A 1 226 ? -6.202 0.091 19.725 1.00 82.25 226 THR A N 1
ATOM 1654 C CA . THR A 1 226 ? -7.366 -0.388 20.476 1.00 82.25 226 THR A CA 1
ATOM 1655 C C . THR A 1 226 ? -8.501 0.634 20.401 1.00 82.25 226 THR A C 1
ATOM 1657 O O . THR A 1 226 ? -8.282 1.779 20.001 1.00 82.25 226 THR A O 1
ATOM 1660 N N . ALA A 1 227 ? -9.703 0.253 20.845 1.00 72.12 227 ALA A N 1
ATOM 1661 C CA . ALA A 1 227 ? -10.881 1.128 20.890 1.00 72.12 227 ALA A CA 1
ATOM 1662 C C . ALA A 1 227 ? -10.611 2.534 21.474 1.00 72.12 227 ALA A C 1
ATOM 1664 O O . ALA A 1 227 ? -11.083 3.528 20.924 1.00 72.12 227 ALA A O 1
ATOM 1665 N N . ASP A 1 228 ? -9.802 2.628 22.534 1.00 72.69 228 ASP A N 1
ATOM 1666 C CA . ASP A 1 228 ? -9.509 3.889 23.233 1.00 72.69 228 ASP A CA 1
ATOM 1667 C C . ASP A 1 228 ? -8.458 4.764 22.529 1.00 72.69 228 ASP A C 1
ATOM 1669 O O . ASP A 1 228 ? -8.216 5.901 22.931 1.00 72.69 228 ASP A O 1
ATOM 1673 N N . SER A 1 229 ? -7.795 4.232 21.500 1.00 75.19 229 SER A N 1
ATOM 1674 C CA . SER A 1 229 ? -6.663 4.877 20.823 1.00 75.19 229 SER A CA 1
ATOM 1675 C C . SER A 1 229 ? -6.856 5.027 19.317 1.00 75.19 229 SER A C 1
ATOM 1677 O O . SER A 1 229 ? -5.896 5.364 18.622 1.00 75.19 229 SER A O 1
ATOM 1679 N N . LEU A 1 230 ? -8.079 4.804 18.821 1.00 75.12 230 LEU A N 1
ATOM 1680 C CA . LEU A 1 230 ? -8.403 4.952 17.406 1.00 75.12 230 LEU A CA 1
ATOM 1681 C C . LEU A 1 230 ? -8.022 6.356 16.906 1.00 75.12 230 LEU A C 1
ATOM 1683 O O . LEU A 1 230 ? -8.408 7.352 17.529 1.00 75.12 230 LEU A O 1
ATOM 1687 N N . PRO A 1 231 ? -7.277 6.456 15.793 1.00 70.56 231 PRO A N 1
ATOM 1688 C CA . PRO A 1 231 ? -6.900 7.741 15.239 1.00 70.56 231 PRO A CA 1
ATOM 1689 C C . PRO A 1 231 ? -8.137 8.421 14.651 1.00 70.56 231 PRO A C 1
ATOM 1691 O O . PRO A 1 231 ? -8.939 7.796 13.958 1.00 70.56 231 PRO A O 1
ATOM 1694 N N . MET A 1 232 ? -8.278 9.720 14.902 1.00 63.53 232 MET A N 1
ATOM 1695 C CA . MET A 1 232 ? -9.188 10.544 14.115 1.00 63.53 232 MET A CA 1
ATOM 1696 C C . MET A 1 232 ? -8.494 10.847 12.790 1.00 63.53 232 MET A C 1
ATOM 1698 O O . MET A 1 232 ? -7.376 11.364 12.788 1.00 63.53 232 MET A O 1
ATOM 1702 N N . LEU A 1 233 ? -9.132 10.511 11.669 1.00 55.16 233 LEU A N 1
ATOM 1703 C CA . LEU A 1 233 ? -8.680 11.017 10.380 1.00 55.16 233 LEU A CA 1
ATOM 1704 C C . LEU A 1 233 ? -8.920 12.523 10.361 1.00 55.16 233 LEU A C 1
ATOM 1706 O O . LEU A 1 233 ? -9.987 12.986 10.762 1.00 55.16 233 LEU A O 1
ATOM 1710 N N . ASN A 1 234 ? -7.919 13.289 9.937 1.00 42.38 234 ASN A N 1
ATOM 1711 C CA . ASN A 1 234 ? -8.035 14.737 9.865 1.00 42.38 234 ASN A CA 1
ATOM 1712 C C . ASN A 1 234 ? -9.113 15.115 8.835 1.00 42.38 234 ASN A C 1
ATO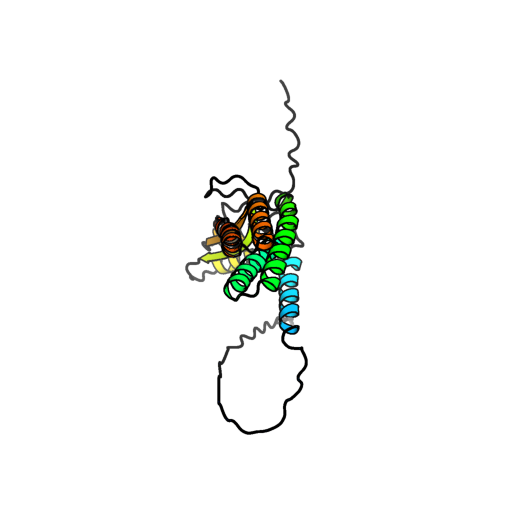M 1714 O O . ASN A 1 234 ? -8.836 15.234 7.641 1.00 42.38 234 ASN A O 1
ATOM 1718 N N . ALA A 1 235 ? -10.337 15.379 9.299 1.00 33.38 235 ALA A N 1
ATOM 1719 C CA . ALA A 1 235 ? -11.173 16.379 8.656 1.00 33.38 235 ALA A CA 1
ATOM 1720 C C . ALA A 1 235 ? -10.381 17.691 8.714 1.00 33.38 235 ALA A C 1
ATOM 1722 O O . ALA A 1 235 ? -9.838 18.041 9.763 1.00 33.38 235 ALA A O 1
ATOM 1723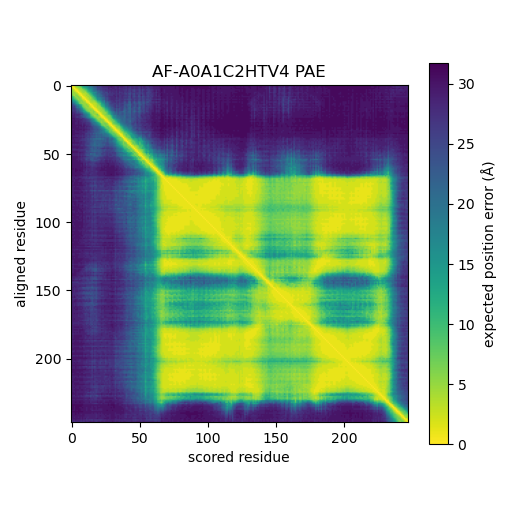 N N . ALA A 1 236 ? -10.217 18.335 7.561 1.00 28.61 236 ALA A N 1
ATOM 1724 C CA . ALA A 1 236 ? -9.359 19.493 7.350 1.00 28.61 236 ALA A CA 1
ATOM 1725 C C . ALA A 1 236 ? -9.307 20.453 8.551 1.00 28.61 236 ALA A C 1
ATOM 1727 O O . ALA A 1 236 ? -10.323 20.758 9.170 1.00 28.61 236 ALA A O 1
ATOM 1728 N N . ALA A 1 237 ? -8.100 20.942 8.838 1.00 32.56 237 ALA A N 1
ATOM 1729 C CA . ALA A 1 237 ? -7.821 21.959 9.835 1.00 32.56 237 ALA A CA 1
ATOM 1730 C C . ALA A 1 237 ? -8.778 23.162 9.729 1.00 32.56 237 ALA A C 1
ATOM 1732 O O . ALA A 1 237 ? -8.506 24.110 9.003 1.00 32.56 237 ALA A O 1
ATOM 1733 N N . ASP A 1 238 ? -9.846 23.142 10.517 1.00 31.78 238 ASP A N 1
ATOM 1734 C CA . ASP A 1 238 ? -10.590 24.321 10.948 1.00 31.78 238 ASP A CA 1
ATOM 1735 C C . ASP A 1 238 ? -10.548 24.351 12.480 1.00 31.78 238 ASP A C 1
ATOM 1737 O O . ASP A 1 238 ? -11.513 24.098 13.197 1.00 31.78 238 ASP A O 1
ATOM 1741 N N . GLN A 1 239 ? -9.357 24.641 13.004 1.00 29.39 239 GLN A N 1
ATOM 1742 C CA . GLN A 1 239 ? -9.235 25.231 14.331 1.00 29.39 239 GLN A CA 1
ATOM 1743 C C . GLN A 1 239 ? -9.605 26.715 14.187 1.00 29.39 239 GLN A C 1
ATOM 1745 O O . GLN A 1 239 ? -8.837 27.456 13.564 1.00 29.39 239 GLN A O 1
ATOM 1750 N N . PRO A 1 240 ? -10.731 27.207 14.740 1.00 30.05 240 PRO A N 1
ATOM 1751 C CA . PRO A 1 240 ? -10.910 28.641 14.881 1.00 30.05 240 PRO A CA 1
ATOM 1752 C C . PRO A 1 240 ? -9.801 29.156 15.800 1.00 30.05 240 PRO A C 1
ATOM 1754 O O . PRO A 1 240 ? -9.667 28.723 16.944 1.00 30.05 240 PRO A O 1
ATOM 1757 N N . ALA A 1 241 ? -8.988 30.069 15.267 1.00 29.69 241 ALA A N 1
ATOM 1758 C CA . ALA A 1 241 ? -7.944 30.763 15.999 1.00 29.69 241 ALA A CA 1
ATOM 1759 C C . ALA A 1 241 ? -8.486 31.249 17.352 1.00 29.69 241 ALA A C 1
ATOM 1761 O O . ALA A 1 241 ? -9.402 32.073 17.411 1.00 29.69 241 ALA A O 1
ATOM 1762 N N . SER A 1 242 ? -7.916 30.736 18.441 1.00 34.06 242 SER A N 1
ATOM 1763 C CA . SER A 1 242 ? -8.195 31.206 19.791 1.00 34.06 242 SER A CA 1
ATOM 1764 C C . SER A 1 242 ? -7.837 32.688 19.878 1.00 34.06 242 SER A C 1
ATOM 1766 O O . SER A 1 242 ? -6.661 33.059 19.888 1.00 34.06 242 SER A O 1
ATOM 1768 N N . SER A 1 243 ? -8.852 33.546 19.925 1.00 33.38 243 SER A N 1
ATOM 1769 C CA . SER A 1 243 ? -8.696 34.962 20.221 1.00 33.38 243 SER A CA 1
ATOM 1770 C C . SER A 1 243 ? -8.160 35.117 21.643 1.00 33.38 243 SER A C 1
ATOM 1772 O O . SER A 1 243 ? -8.873 34.876 22.619 1.00 33.38 243 SER A O 1
ATOM 1774 N N . THR A 1 244 ? -6.904 35.535 21.751 1.00 32.97 244 THR A N 1
ATOM 1775 C CA . THR A 1 244 ? -6.293 36.040 22.978 1.00 32.97 244 THR A CA 1
ATOM 1776 C C . THR A 1 244 ? -7.108 37.232 23.489 1.00 32.97 244 THR A C 1
ATOM 1778 O O . THR A 1 244 ? -7.019 38.335 22.955 1.00 32.97 244 THR A O 1
ATOM 1781 N N . SER A 1 245 ? -7.920 37.011 24.522 1.00 32.34 245 SER A N 1
ATOM 1782 C CA . SER A 1 245 ? -8.518 38.076 25.327 1.00 32.34 245 SER A CA 1
ATOM 1783 C C . SER A 1 245 ? -7.504 38.486 26.393 1.00 32.34 245 SER A C 1
ATOM 1785 O O . SER A 1 245 ? -7.368 37.803 27.407 1.00 32.34 245 SER A O 1
ATOM 1787 N N . ASN A 1 246 ? -6.787 39.586 26.159 1.00 36.62 246 ASN A N 1
ATOM 1788 C CA . ASN A 1 246 ? -6.001 40.256 27.196 1.00 36.62 246 ASN A CA 1
ATOM 1789 C C . ASN A 1 246 ? -6.962 40.911 28.200 1.00 36.62 246 ASN A C 1
ATOM 1791 O O . ASN A 1 246 ? -7.736 41.793 27.820 1.00 36.62 246 ASN A O 1
ATOM 1795 N N . GLY A 1 247 ? -6.901 40.463 29.454 1.00 35.12 247 GLY A N 1
ATOM 1796 C CA . GLY A 1 247 ? -7.354 41.217 30.625 1.00 35.12 247 GLY A CA 1
ATOM 1797 C C . GLY A 1 247 ? -6.212 42.024 31.222 1.00 35.12 247 GLY A C 1
ATOM 1798 O O . GLY A 1 247 ? -5.044 41.630 31.001 1.00 35.12 247 GLY A O 1
#

Sequence (247 aa):
MNKTTKFTTIAATGALLLSTALSPALAAEGAAMPKNTTSEAQQQIAATDEQHQTYEQAAKGDADAVMKVSDEAALSLHAVRAARLAIFDGQTDAAGKMITAALTQMQAAQSDAKTMNLEPKNTTQPGEYVPFDLSMMVGEDFTVTPQNSNDVAKAQAQAQSGETQRAVQTLASADISATLSAALIPTDLAITQLQDAAKSVKSDNWQEANMALKAVEESVVFESWTADSLPMLNAAADQPASSTSNG

pLDDT: mean 71.75, std 26.54, range [26.67, 98.75]

Radius of gyration: 25.57 Å; Cα contacts (8 Å, |Δi|>4): 310; chains: 1; bounding box: 86×81×61 Å

Solvent-accessible surface area (backbone atoms only — not comparable to full-atom values): 14543 Å² total; per-residue (Å²): 140,81,90,83,86,85,86,82,86,83,84,83,82,86,82,87,82,83,89,80,89,84,86,86,87,90,81,90,81,86,90,79,86,78,89,74,74,96,58,67,82,61,56,64,55,56,57,48,53,57,55,56,52,60,61,62,66,45,53,82,28,79,78,69,60,74,87,69,62,34,66,37,39,37,53,14,53,52,24,37,57,51,18,46,51,25,50,75,73,66,35,56,71,60,16,54,51,25,42,52,49,18,38,55,25,29,58,55,30,51,62,48,31,72,49,40,41,49,86,68,87,89,58,87,77,86,67,54,18,32,30,41,43,77,49,76,49,77,49,67,86,82,72,89,42,78,62,47,57,48,34,51,53,50,19,49,53,29,39,69,54,22,38,46,61,58,14,45,47,37,31,43,74,55,66,28,44,45,38,44,35,36,39,27,36,38,35,69,60,37,42,52,28,35,52,49,18,55,52,26,51,78,68,74,34,58,67,60,18,43,50,28,44,48,52,41,65,68,54,49,43,78,48,76,29,42,65,94,57,61,78,72,52,47,70,70,93,74,74,78,78,80,77,82,78,84,126